Protein AF-A0AA95GC01-F1 (afdb_monomer_lite)

Foldseek 3Di:
DVPVVVVVVVVVVVVVPPPPPPPPPVPPAAPDDDVVPDPFDWDWAFDPVQKIFIAGNRRDTPAIANHGAQGKAWDDDPPKIKIKGQDAFDPDDDVPPDPQLLNRGAKMFIAIRVNDTPAMEGHPVGGLSFHQDWDQDPVRWIKTWHWDWDDAPPAPDIATKIKIFTAHSVGDGPAIAICSVCVVQQDDDPVRVVCLRPDPHRHQFSKNAWAFLADDDCVVVPNCLNPRRWIWIHGPRQCKIFTADRVPRHTSDIDDPDDPPDDPDDDPPDPSNDDD

Structure (mmCIF, N/CA/C/O backbone):
data_AF-A0AA95GC01-F1
#
_entry.id   AF-A0AA95GC01-F1
#
loop_
_atom_site.group_PDB
_atom_site.id
_atom_site.type_symbol
_atom_site.label_atom_id
_atom_site.label_alt_id
_atom_site.label_comp_id
_atom_site.label_asym_id
_atom_site.label_entity_id
_atom_site.label_seq_id
_atom_site.pdbx_PDB_ins_code
_atom_site.Cartn_x
_atom_site.Cartn_y
_atom_site.Cartn_z
_atom_site.occupancy
_atom_site.B_iso_or_equiv
_atom_site.auth_seq_id
_atom_site.auth_comp_id
_atom_site.auth_asym_id
_atom_site.auth_atom_id
_atom_site.pdbx_PDB_model_num
ATOM 1 N N . MET A 1 1 ? 80.760 0.595 -28.493 1.00 53.50 1 MET A N 1
ATOM 2 C CA . MET A 1 1 ? 79.426 1.241 -28.570 1.00 53.50 1 MET A CA 1
ATOM 3 C C . MET A 1 1 ? 78.228 0.285 -28.725 1.00 53.50 1 MET A C 1
ATOM 5 O O . MET A 1 1 ? 77.127 0.695 -28.400 1.00 53.50 1 MET A O 1
ATOM 9 N N . LYS A 1 2 ? 78.390 -0.987 -29.148 1.00 47.38 2 LYS A N 1
ATOM 10 C CA . LYS A 1 2 ? 77.272 -1.961 -29.262 1.00 47.38 2 LYS A CA 1
ATOM 11 C C . LYS A 1 2 ? 76.879 -2.690 -27.959 1.00 47.38 2 LYS A C 1
ATOM 13 O O . LYS A 1 2 ? 75.804 -3.273 -27.902 1.00 47.38 2 LYS A O 1
ATOM 18 N N . TYR A 1 3 ? 77.710 -2.638 -26.915 1.00 49.66 3 TYR A N 1
ATOM 19 C CA . TYR A 1 3 ? 77.452 -3.334 -25.641 1.00 49.66 3 TYR A CA 1
ATOM 20 C C . TYR A 1 3 ? 76.709 -2.487 -24.593 1.00 49.66 3 TYR A C 1
ATOM 22 O O . TYR A 1 3 ? 76.012 -3.041 -23.754 1.00 49.66 3 TYR A O 1
ATOM 30 N N . ILE A 1 4 ? 76.781 -1.154 -24.680 1.00 51.88 4 ILE A N 1
ATOM 31 C CA . ILE A 1 4 ? 76.127 -0.246 -23.717 1.00 51.88 4 ILE A CA 1
ATOM 32 C C . ILE A 1 4 ? 74.611 -0.166 -23.965 1.00 51.88 4 ILE A C 1
ATOM 34 O O . ILE A 1 4 ? 73.832 -0.103 -23.021 1.00 51.88 4 ILE A O 1
ATOM 38 N N . ILE A 1 5 ? 74.173 -0.281 -25.224 1.00 50.06 5 ILE A N 1
ATOM 39 C CA . ILE A 1 5 ? 72.745 -0.246 -25.581 1.00 50.06 5 ILE A CA 1
ATOM 40 C C . ILE A 1 5 ? 72.007 -1.492 -25.058 1.00 50.06 5 ILE A C 1
ATOM 42 O O . ILE A 1 5 ? 70.892 -1.365 -24.569 1.00 50.06 5 ILE A O 1
ATOM 46 N N . LYS A 1 6 ? 72.643 -2.675 -25.050 1.00 45.66 6 LYS A N 1
ATOM 47 C CA . LYS A 1 6 ? 72.020 -3.922 -24.560 1.00 45.66 6 LYS A CA 1
ATOM 48 C C . LYS A 1 6 ? 71.751 -3.933 -23.051 1.00 45.66 6 LYS A C 1
ATOM 50 O O . LYS A 1 6 ? 70.802 -4.580 -22.621 1.00 45.66 6 LYS A O 1
ATOM 55 N N . ILE A 1 7 ? 72.555 -3.225 -22.256 1.00 50.50 7 ILE A N 1
ATOM 56 C CA . ILE A 1 7 ? 72.389 -3.178 -20.795 1.00 50.50 7 ILE A CA 1
ATOM 57 C C . ILE A 1 7 ? 71.245 -2.229 -20.413 1.00 50.50 7 ILE A C 1
ATOM 59 O O . ILE A 1 7 ? 70.465 -2.540 -19.520 1.00 50.50 7 ILE A O 1
ATOM 63 N N . ILE A 1 8 ? 71.062 -1.125 -21.144 1.00 50.72 8 ILE A N 1
ATOM 64 C CA . ILE A 1 8 ? 69.970 -0.175 -20.877 1.00 50.72 8 ILE A CA 1
ATOM 65 C C . ILE A 1 8 ? 68.604 -0.775 -21.258 1.00 50.72 8 ILE A C 1
ATOM 67 O O . ILE A 1 8 ? 67.627 -0.561 -20.544 1.00 50.72 8 ILE A O 1
ATOM 71 N N . THR A 1 9 ? 68.522 -1.593 -22.317 1.00 49.38 9 THR A N 1
ATOM 72 C CA . THR A 1 9 ? 67.263 -2.273 -22.680 1.00 49.38 9 THR A CA 1
ATOM 73 C C . THR A 1 9 ? 66.872 -3.366 -21.679 1.00 49.38 9 THR A C 1
ATOM 75 O O . THR A 1 9 ? 65.685 -3.567 -21.443 1.00 49.38 9 THR A O 1
ATOM 78 N N . LEU A 1 10 ? 67.841 -4.043 -21.048 1.00 47.59 10 LEU A N 1
ATOM 79 C CA . LEU A 1 10 ? 67.553 -5.065 -20.036 1.00 47.59 10 LEU A CA 1
ATOM 80 C C . LEU A 1 10 ? 67.110 -4.450 -18.697 1.00 47.59 10 LEU A C 1
ATOM 82 O O . LEU A 1 10 ? 66.228 -4.998 -18.043 1.00 47.59 10 LEU A O 1
ATOM 86 N N . SER A 1 11 ? 67.664 -3.290 -18.327 1.00 49.22 11 SER A N 1
ATOM 87 C CA . SER A 1 11 ? 67.309 -2.577 -17.090 1.00 49.22 11 SER A CA 1
ATOM 88 C C . SER A 1 11 ? 65.933 -1.898 -17.127 1.00 49.22 11 SER A C 1
ATOM 90 O O . SER A 1 11 ? 65.350 -1.650 -16.078 1.00 49.22 11 SER A O 1
ATOM 92 N N . LEU A 1 12 ? 65.385 -1.609 -18.313 1.00 48.00 12 LEU A N 1
ATOM 93 C CA . LEU A 1 12 ? 64.023 -1.069 -18.452 1.00 48.00 12 LEU A CA 1
ATOM 94 C C . LEU A 1 12 ? 62.934 -2.154 -18.380 1.00 48.00 12 LEU A C 1
ATOM 96 O O . LEU A 1 12 ? 61.807 -1.849 -18.003 1.00 48.00 12 LEU A O 1
ATOM 100 N N . ILE A 1 13 ? 63.270 -3.416 -18.675 1.00 49.75 13 ILE A N 1
ATOM 101 C CA . ILE A 1 13 ? 62.339 -4.556 -18.572 1.00 49.75 13 ILE A CA 1
ATOM 102 C C . ILE A 1 13 ? 62.225 -5.046 -17.119 1.00 49.75 13 ILE A C 1
ATOM 104 O O . ILE A 1 13 ? 61.168 -5.501 -16.688 1.00 49.75 13 ILE A O 1
ATOM 108 N N . SER A 1 14 ? 63.284 -4.909 -16.318 1.00 50.66 14 SER A N 1
ATOM 109 C CA . SER A 1 14 ? 63.282 -5.327 -14.909 1.00 50.66 14 SER A CA 1
ATOM 110 C C . SER A 1 14 ? 62.596 -4.343 -13.953 1.00 50.66 14 SER A C 1
ATOM 112 O O . SER A 1 14 ? 62.304 -4.718 -12.821 1.00 50.66 14 SER A O 1
ATOM 114 N N . ILE A 1 15 ? 62.258 -3.126 -14.398 1.00 50.88 15 ILE A N 1
ATOM 115 C CA . ILE A 1 15 ? 61.457 -2.162 -13.615 1.00 50.88 15 ILE A CA 1
ATOM 116 C C . ILE A 1 15 ? 59.944 -2.336 -13.877 1.00 50.88 15 ILE A C 1
ATOM 118 O O . ILE A 1 15 ? 59.115 -1.800 -13.148 1.00 50.88 15 ILE A O 1
ATOM 122 N N . SER A 1 16 ? 59.541 -3.150 -14.859 1.00 52.62 16 SER A N 1
ATOM 123 C CA . SER A 1 16 ? 58.121 -3.380 -15.179 1.00 52.62 16 SER A CA 1
ATOM 124 C C . SER A 1 16 ? 57.431 -4.433 -14.293 1.00 52.62 16 SER A C 1
ATOM 126 O O . SER A 1 16 ? 56.228 -4.640 -14.426 1.00 52.62 16 SER A O 1
ATOM 128 N N . LEU A 1 17 ? 58.164 -5.123 -13.411 1.00 55.28 17 LEU A N 1
ATOM 129 C CA . LEU A 1 17 ? 57.691 -6.337 -12.722 1.00 55.28 17 LEU A CA 1
ATOM 130 C C . LEU A 1 17 ? 57.173 -6.131 -11.289 1.00 55.28 17 LEU A C 1
ATOM 132 O O . LEU A 1 17 ? 56.836 -7.102 -10.619 1.00 55.28 17 LEU A O 1
ATOM 136 N N . SER A 1 18 ? 57.049 -4.891 -10.819 1.00 59.50 18 SER A N 1
ATOM 137 C CA . SER A 1 18 ? 56.504 -4.589 -9.483 1.00 59.50 18 SER A CA 1
ATOM 138 C C . SER A 1 18 ? 55.330 -3.610 -9.514 1.00 59.50 18 SER A C 1
ATOM 140 O O . SER A 1 18 ? 55.076 -2.886 -8.553 1.00 59.50 18 SER A O 1
ATOM 142 N N . ALA A 1 19 ? 54.534 -3.642 -10.584 1.00 59.06 19 ALA A N 1
ATOM 143 C CA . ALA A 1 19 ? 53.159 -3.165 -10.514 1.00 59.06 19 ALA A CA 1
ATOM 144 C C . ALA A 1 19 ? 52.296 -4.234 -9.818 1.00 59.06 19 ALA A C 1
ATOM 146 O O . ALA A 1 19 ? 51.615 -5.027 -10.464 1.00 59.06 19 ALA A O 1
ATOM 147 N N . ASN A 1 20 ? 52.326 -4.264 -8.483 1.00 61.25 20 ASN A N 1
ATOM 148 C CA . ASN A 1 20 ? 51.301 -4.958 -7.705 1.00 61.25 20 ASN A CA 1
ATOM 149 C C . ASN A 1 20 ? 50.009 -4.142 -7.799 1.00 61.25 20 ASN A C 1
ATOM 151 O O . ASN A 1 20 ? 49.698 -3.336 -6.923 1.00 61.25 20 ASN A O 1
ATOM 155 N N . ALA A 1 21 ? 49.257 -4.324 -8.882 1.00 58.91 21 ALA A N 1
ATOM 156 C CA . ALA A 1 21 ? 47.853 -3.966 -8.864 1.00 58.91 21 ALA A CA 1
ATOM 157 C C . ALA A 1 21 ? 47.190 -4.916 -7.865 1.00 58.91 21 ALA A C 1
ATOM 159 O O . ALA A 1 21 ? 46.958 -6.080 -8.179 1.00 58.91 21 ALA A O 1
ATOM 160 N N . ILE A 1 22 ? 46.914 -4.448 -6.646 1.00 61.19 22 ILE A N 1
ATOM 161 C CA . ILE A 1 22 ? 45.902 -5.105 -5.820 1.00 61.19 22 ILE A CA 1
ATOM 162 C C . ILE A 1 22 ? 44.638 -5.020 -6.673 1.00 61.19 22 ILE A C 1
ATOM 164 O O . ILE A 1 22 ? 44.218 -3.896 -6.969 1.00 61.19 22 ILE A O 1
ATOM 168 N N . PRO A 1 23 ? 44.044 -6.138 -7.127 1.00 57.47 23 PRO A N 1
ATOM 169 C CA . PRO A 1 23 ? 42.766 -6.064 -7.791 1.00 57.47 23 PRO A CA 1
ATOM 170 C C . PRO A 1 23 ? 41.771 -5.637 -6.718 1.00 57.47 23 PRO A C 1
ATOM 172 O O . PRO A 1 23 ? 41.165 -6.455 -6.034 1.00 57.47 23 PRO A O 1
ATOM 175 N N . MET A 1 24 ? 41.592 -4.329 -6.563 1.00 51.09 24 MET A N 1
ATOM 176 C CA . MET A 1 24 ? 40.430 -3.759 -5.911 1.00 51.09 24 MET A CA 1
ATOM 177 C C . MET A 1 24 ? 39.275 -3.877 -6.904 1.00 51.09 24 MET A C 1
ATOM 179 O O . MET A 1 24 ? 38.661 -2.896 -7.311 1.00 51.09 24 MET A O 1
ATOM 183 N N . ALA A 1 25 ? 38.997 -5.104 -7.345 1.00 60.50 25 ALA A N 1
ATOM 184 C CA . ALA A 1 25 ? 37.697 -5.430 -7.872 1.00 60.50 25 ALA A CA 1
ATOM 185 C C . ALA A 1 25 ? 36.772 -5.340 -6.662 1.00 60.50 25 ALA A C 1
ATOM 187 O O . ALA A 1 25 ? 36.533 -6.324 -5.962 1.00 60.50 25 ALA A O 1
ATOM 188 N N . ILE A 1 26 ? 36.312 -4.125 -6.360 1.00 61.41 26 ILE A N 1
ATOM 189 C CA . ILE A 1 26 ? 35.116 -3.948 -5.555 1.00 61.41 26 ILE A CA 1
ATOM 190 C C . ILE A 1 26 ? 34.082 -4.804 -6.283 1.00 61.41 26 ILE A C 1
ATOM 192 O O . ILE A 1 26 ? 33.715 -4.500 -7.419 1.00 61.41 26 ILE A O 1
ATOM 196 N N . LYS A 1 27 ? 33.707 -5.948 -5.703 1.00 57.72 27 LYS A N 1
ATOM 197 C CA . LYS A 1 27 ? 32.609 -6.740 -6.246 1.00 57.72 27 LYS A CA 1
ATOM 198 C C . LYS A 1 27 ? 31.371 -5.862 -6.119 1.00 57.72 27 LYS A C 1
ATOM 200 O O . LYS A 1 27 ? 30.917 -5.596 -5.011 1.00 57.72 27 LYS A O 1
ATOM 205 N N . HIS A 1 28 ? 30.895 -5.359 -7.248 1.00 69.31 28 HIS A N 1
ATOM 206 C CA . HIS A 1 28 ? 29.598 -4.708 -7.341 1.00 69.31 28 HIS A CA 1
ATOM 207 C C . HIS A 1 28 ? 28.549 -5.810 -7.549 1.00 69.31 28 HIS A C 1
ATOM 209 O O . HIS A 1 28 ? 28.845 -6.823 -8.183 1.00 69.31 28 HIS A O 1
ATOM 215 N N . GLY A 1 29 ? 27.350 -5.634 -6.995 1.00 80.06 29 GLY A N 1
ATOM 216 C CA . GLY A 1 29 ? 26.294 -6.651 -7.028 1.00 80.06 29 GLY A CA 1
ATOM 217 C C . GLY A 1 29 ? 26.340 -7.608 -5.834 1.00 80.06 29 GLY A C 1
ATOM 218 O O . GLY A 1 29 ? 26.812 -7.249 -4.751 1.00 80.06 29 GLY A O 1
ATOM 219 N N . THR A 1 30 ? 25.817 -8.823 -6.009 1.00 87.00 30 THR A N 1
ATOM 220 C CA . THR A 1 30 ? 25.719 -9.798 -4.919 1.00 87.00 30 THR A CA 1
ATOM 221 C C . THR A 1 30 ? 27.096 -10.344 -4.552 1.00 87.00 30 THR A C 1
ATOM 223 O O . THR A 1 30 ? 27.782 -10.978 -5.352 1.00 87.00 30 THR A O 1
ATOM 226 N N . THR A 1 31 ? 27.508 -10.128 -3.304 1.00 87.19 31 THR A N 1
ATOM 227 C CA . THR A 1 31 ? 28.810 -10.581 -2.792 1.00 87.19 31 THR A CA 1
ATOM 228 C C . THR A 1 31 ? 28.796 -12.041 -2.335 1.00 87.19 31 THR A C 1
ATOM 230 O O . THR A 1 31 ? 29.829 -12.708 -2.419 1.00 87.19 31 THR A O 1
ATOM 233 N N . LEU A 1 32 ? 27.638 -12.543 -1.889 1.00 87.94 32 LEU A N 1
ATOM 234 C CA . LEU A 1 32 ? 27.421 -13.912 -1.423 1.00 87.94 32 LEU A CA 1
ATOM 235 C C . LEU A 1 32 ? 26.027 -14.403 -1.838 1.00 87.94 32 LEU A C 1
ATOM 237 O O . LEU A 1 32 ? 25.026 -13.794 -1.470 1.00 87.94 32 LEU A O 1
ATOM 241 N N . TYR A 1 33 ? 25.966 -15.534 -2.537 1.00 90.69 33 TYR A N 1
ATOM 242 C CA . TYR A 1 33 ? 24.726 -16.242 -2.848 1.00 90.69 33 TYR A CA 1
ATOM 243 C C . TYR A 1 33 ? 24.946 -17.749 -2.675 1.00 90.69 33 TYR A C 1
ATOM 245 O O . TYR A 1 33 ? 25.812 -18.333 -3.324 1.00 90.69 33 TYR A O 1
ATOM 253 N N . ASP A 1 34 ? 24.185 -18.358 -1.763 1.00 93.00 34 ASP A N 1
ATOM 254 C CA . ASP A 1 34 ? 24.161 -19.800 -1.501 1.00 93.00 34 ASP A CA 1
ATOM 255 C C . ASP A 1 34 ? 22.734 -20.311 -1.781 1.00 93.00 34 ASP A C 1
ATOM 257 O O . ASP A 1 34 ? 21.843 -20.084 -0.957 1.00 93.00 34 ASP A O 1
ATOM 261 N N . PRO A 1 35 ? 22.475 -20.978 -2.921 1.00 93.25 35 PRO A N 1
ATOM 262 C CA . PRO A 1 35 ? 21.132 -21.423 -3.299 1.00 93.25 35 PRO A CA 1
ATOM 263 C C . PRO A 1 35 ? 20.559 -22.504 -2.369 1.00 93.25 35 PRO A C 1
ATOM 265 O O . PRO A 1 35 ? 19.354 -22.740 -2.391 1.00 93.25 35 PRO A O 1
ATOM 268 N N . ALA A 1 36 ? 21.379 -23.146 -1.527 1.00 95.81 36 ALA A N 1
ATOM 269 C CA . ALA A 1 36 ? 20.885 -24.069 -0.505 1.00 95.81 36 ALA A CA 1
ATOM 270 C C . ALA A 1 36 ? 20.307 -23.334 0.720 1.00 95.81 36 ALA A C 1
ATOM 272 O O . ALA A 1 36 ? 19.595 -23.938 1.522 1.00 95.81 36 ALA A O 1
ATOM 273 N N . LYS A 1 37 ? 20.618 -22.041 0.881 1.00 94.81 37 LYS A N 1
ATOM 274 C CA . LYS A 1 37 ? 20.195 -21.204 2.019 1.00 94.81 37 LYS A CA 1
ATOM 275 C C . LYS A 1 37 ? 19.380 -19.979 1.617 1.00 94.81 37 LYS A C 1
ATOM 277 O O . LYS A 1 37 ? 18.818 -19.319 2.488 1.00 94.81 37 LYS A O 1
ATOM 282 N N . ALA A 1 38 ? 19.322 -19.663 0.328 1.00 92.62 38 ALA A N 1
ATOM 283 C CA . ALA A 1 38 ? 18.594 -18.532 -0.217 1.00 92.62 38 ALA A CA 1
ATOM 284 C C . ALA A 1 38 ? 17.612 -18.999 -1.291 1.00 92.62 38 ALA A C 1
ATOM 286 O O . ALA A 1 38 ? 17.942 -19.817 -2.150 1.00 92.62 38 ALA A O 1
ATOM 287 N N . TRP A 1 39 ? 16.407 -18.434 -1.264 1.00 91.94 39 TRP A N 1
ATOM 288 C CA . TRP A 1 39 ? 15.439 -18.649 -2.328 1.00 91.94 39 TRP A CA 1
ATOM 289 C C . TRP A 1 39 ? 15.970 -18.074 -3.646 1.00 91.94 39 TRP A C 1
ATOM 291 O O . TRP A 1 39 ? 16.480 -16.954 -3.683 1.00 91.94 39 TRP A O 1
ATOM 301 N N . SER A 1 40 ? 15.854 -18.843 -4.728 1.00 92.44 40 SER A N 1
ATOM 302 C CA . SER A 1 40 ? 16.308 -18.427 -6.057 1.00 92.44 40 SER A CA 1
ATOM 303 C C . SER A 1 40 ? 15.212 -17.628 -6.756 1.00 92.44 40 SER A C 1
ATOM 305 O O . SER A 1 40 ? 14.072 -18.085 -6.838 1.00 92.44 40 SER A O 1
ATOM 307 N N . GLY A 1 41 ? 15.538 -16.444 -7.267 1.00 91.94 41 GLY A N 1
ATOM 308 C CA . GLY A 1 41 ? 14.565 -15.594 -7.943 1.00 91.94 41 GLY A CA 1
ATOM 309 C C . GLY A 1 41 ? 15.170 -14.309 -8.489 1.00 91.94 41 GLY A C 1
ATOM 310 O O . GLY A 1 41 ? 16.373 -14.221 -8.729 1.00 91.94 41 GLY A O 1
ATOM 311 N N . TYR A 1 42 ? 14.310 -13.316 -8.677 1.00 92.38 42 TYR A N 1
ATOM 312 C CA . TYR A 1 42 ? 14.698 -11.971 -9.072 1.00 92.38 42 TYR A CA 1
ATOM 313 C C . TYR A 1 42 ? 14.349 -10.983 -7.964 1.00 92.38 42 TYR A C 1
ATOM 315 O O . TYR A 1 42 ? 13.380 -11.181 -7.228 1.00 92.38 42 TYR A O 1
ATOM 323 N N . ILE A 1 43 ? 15.121 -9.906 -7.868 1.00 93.44 43 ILE A N 1
ATOM 324 C CA . ILE A 1 43 ? 14.912 -8.830 -6.901 1.00 93.44 43 ILE A CA 1
ATOM 325 C C . ILE A 1 43 ? 14.495 -7.586 -7.682 1.00 93.44 43 ILE A C 1
ATOM 327 O O . ILE A 1 43 ? 15.251 -7.096 -8.521 1.00 93.44 43 ILE A O 1
ATOM 331 N N . LEU A 1 44 ? 13.293 -7.085 -7.401 1.00 94.81 44 LEU A N 1
ATOM 332 C CA . LEU A 1 44 ? 12.785 -5.820 -7.922 1.00 94.81 44 LEU A CA 1
ATOM 333 C C . LEU A 1 44 ? 12.943 -4.746 -6.843 1.00 94.81 44 LEU A C 1
ATOM 335 O O . LEU A 1 44 ? 12.432 -4.913 -5.737 1.00 94.81 44 LEU A O 1
ATOM 339 N N . PHE A 1 45 ? 13.639 -3.653 -7.143 1.00 94.38 45 PHE A N 1
ATOM 340 C CA . PHE A 1 45 ? 13.844 -2.575 -6.175 1.00 94.38 45 PHE A CA 1
ATOM 341 C C . PHE A 1 45 ? 14.010 -1.209 -6.845 1.00 94.38 45 PHE A C 1
ATOM 343 O O . PHE A 1 45 ? 14.454 -1.106 -7.988 1.00 94.38 45 PHE A O 1
ATOM 350 N N . ALA A 1 46 ? 13.681 -0.149 -6.107 1.00 93.50 46 ALA A N 1
ATOM 351 C CA . ALA A 1 46 ? 13.962 1.222 -6.511 1.00 93.50 46 ALA A CA 1
ATOM 352 C C . ALA A 1 46 ? 15.377 1.628 -6.070 1.00 93.50 46 ALA A C 1
ATOM 354 O O . ALA A 1 46 ? 15.731 1.548 -4.891 1.00 93.50 46 ALA A O 1
ATOM 355 N N . GLY A 1 47 ? 16.199 2.041 -7.029 1.00 92.06 47 GLY A N 1
ATOM 356 C CA . GLY A 1 47 ? 17.527 2.589 -6.803 1.00 92.06 47 GLY A CA 1
ATOM 357 C C . GLY A 1 47 ? 17.474 4.047 -6.349 1.00 92.06 47 GLY A C 1
ATOM 358 O O . GLY A 1 47 ? 16.536 4.790 -6.639 1.00 92.06 47 GLY A O 1
ATOM 359 N N . ARG A 1 48 ? 18.532 4.488 -5.659 1.00 89.69 48 ARG A N 1
ATOM 360 C CA . ARG A 1 48 ? 18.670 5.881 -5.186 1.00 89.69 48 ARG A CA 1
ATOM 361 C C . ARG A 1 48 ? 18.839 6.906 -6.311 1.00 89.69 48 ARG A C 1
ATOM 363 O O . ARG A 1 48 ? 18.776 8.099 -6.051 1.00 89.69 48 ARG A O 1
ATOM 370 N N . ASP A 1 49 ? 19.058 6.450 -7.539 1.00 93.31 49 ASP A N 1
ATOM 371 C CA . ASP A 1 49 ? 19.166 7.265 -8.747 1.00 93.31 49 ASP A CA 1
ATOM 372 C C . ASP A 1 49 ? 17.815 7.457 -9.461 1.00 93.31 49 ASP A C 1
ATOM 374 O O . ASP A 1 49 ? 17.789 7.759 -10.653 1.00 93.31 49 ASP A O 1
ATOM 378 N N . ALA A 1 50 ? 16.705 7.272 -8.734 1.00 92.31 50 ALA A N 1
ATOM 379 C CA . ALA A 1 50 ? 15.333 7.438 -9.216 1.00 92.31 50 ALA A CA 1
ATOM 380 C C . ALA A 1 50 ? 14.943 6.490 -10.369 1.00 92.31 50 ALA A C 1
ATOM 382 O O . ALA A 1 50 ? 14.112 6.822 -11.212 1.00 92.31 50 ALA A O 1
ATOM 383 N N . LYS A 1 51 ? 15.529 5.289 -10.397 1.00 96.38 51 LYS A N 1
ATOM 384 C CA . LYS A 1 51 ? 15.206 4.221 -11.354 1.00 96.38 51 LYS A CA 1
ATOM 385 C C . LYS A 1 51 ? 14.789 2.955 -10.626 1.00 96.38 51 LYS A C 1
ATOM 387 O O . LYS A 1 51 ? 15.136 2.760 -9.465 1.00 96.38 51 LYS A O 1
ATOM 392 N N . THR A 1 52 ? 14.094 2.067 -11.321 1.00 97.19 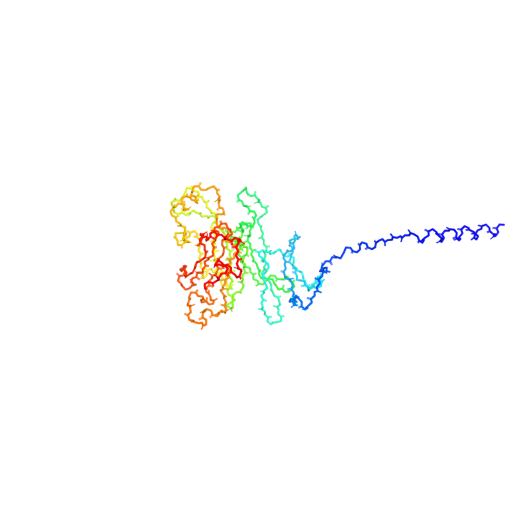52 THR A N 1
ATOM 393 C CA . THR A 1 52 ? 13.687 0.762 -10.791 1.00 97.19 52 THR A CA 1
ATOM 394 C C . THR A 1 52 ? 14.447 -0.3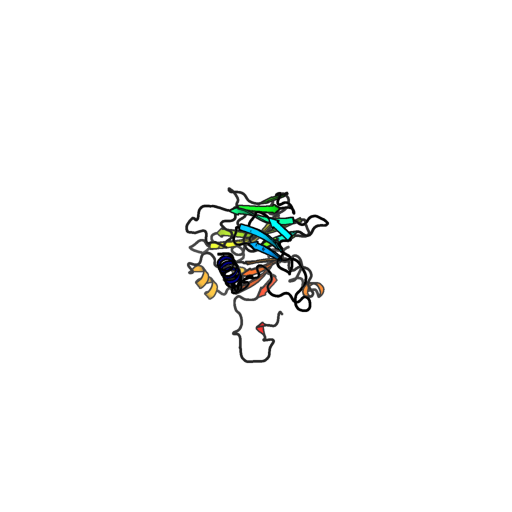34 -11.518 1.00 97.19 52 THR A C 1
ATOM 396 O O . THR A 1 52 ? 14.555 -0.305 -12.743 1.00 97.19 52 THR A O 1
ATOM 399 N N . TYR A 1 53 ? 14.969 -1.299 -10.770 1.00 95.94 53 TYR A N 1
ATOM 400 C CA . TYR A 1 53 ? 15.845 -2.354 -11.262 1.00 95.94 53 TYR A CA 1
ATOM 401 C C . TYR A 1 53 ? 15.247 -3.721 -10.973 1.00 95.94 53 TYR A C 1
ATOM 403 O O . TYR A 1 53 ? 14.749 -3.962 -9.874 1.00 95.94 53 TYR A O 1
ATOM 411 N N . LEU A 1 54 ? 15.356 -4.618 -11.948 1.00 95.69 54 LEU A N 1
ATOM 412 C CA . LEU A 1 54 ? 15.200 -6.052 -11.764 1.00 95.69 54 LEU A CA 1
ATOM 413 C C . LEU A 1 54 ? 16.580 -6.689 -11.897 1.00 95.69 54 LEU A C 1
ATOM 415 O O . LEU A 1 54 ? 17.202 -6.583 -12.955 1.00 95.69 54 LEU A O 1
ATOM 419 N N . ILE A 1 55 ? 17.045 -7.353 -10.846 1.00 94.75 55 ILE A N 1
ATOM 420 C CA . ILE A 1 55 ? 18.319 -8.079 -10.849 1.00 94.75 55 ILE A CA 1
ATOM 421 C C . ILE A 1 55 ? 18.097 -9.565 -10.576 1.00 94.75 55 ILE A C 1
ATOM 423 O O . ILE A 1 55 ? 17.111 -9.943 -9.939 1.00 94.75 55 ILE A O 1
ATOM 427 N N . ASP A 1 56 ? 19.013 -10.409 -11.040 1.00 94.06 56 ASP A N 1
ATOM 428 C CA . ASP A 1 56 ? 19.093 -11.795 -10.577 1.00 94.06 56 ASP A CA 1
ATOM 429 C C . ASP A 1 56 ? 19.809 -11.897 -9.216 1.00 94.06 56 ASP A C 1
ATOM 431 O O . ASP A 1 56 ? 20.344 -10.920 -8.685 1.00 94.06 56 ASP A O 1
ATOM 435 N N . MET A 1 57 ? 19.846 -13.102 -8.642 1.00 93.62 57 MET A N 1
ATOM 436 C CA . MET A 1 57 ? 20.525 -13.344 -7.363 1.00 93.62 57 MET A CA 1
ATOM 437 C C . MET A 1 57 ? 22.042 -13.122 -7.411 1.00 93.62 57 MET A C 1
ATOM 439 O O . MET A 1 57 ? 22.650 -12.957 -6.358 1.00 93.62 57 MET A O 1
ATOM 443 N N . MET A 1 58 ? 22.665 -13.087 -8.592 1.00 91.25 58 MET A N 1
ATOM 444 C CA . MET A 1 58 ? 24.091 -12.780 -8.753 1.00 91.25 58 MET A CA 1
ATOM 445 C C . MET A 1 58 ? 24.354 -11.268 -8.830 1.00 91.25 58 MET A C 1
ATOM 447 O O . MET A 1 58 ? 25.506 -10.839 -8.778 1.00 91.25 58 MET A O 1
ATOM 451 N N . GLY A 1 59 ? 23.298 -10.455 -8.889 1.00 91.75 59 GLY A N 1
ATOM 452 C CA . GLY A 1 59 ? 23.376 -9.005 -8.996 1.00 91.75 59 GLY A CA 1
ATOM 453 C C . GLY A 1 59 ? 23.505 -8.502 -10.431 1.00 91.75 59 GLY A C 1
ATOM 454 O O . GLY A 1 59 ? 23.835 -7.332 -10.618 1.00 91.75 59 GLY A O 1
ATOM 455 N N . ASN A 1 60 ? 23.255 -9.345 -11.437 1.00 92.50 60 ASN A N 1
ATOM 456 C CA . ASN A 1 60 ? 23.215 -8.898 -12.826 1.00 92.50 60 ASN A CA 1
ATOM 457 C C . ASN A 1 60 ? 21.911 -8.138 -13.085 1.00 92.50 60 ASN A C 1
ATOM 459 O O . ASN A 1 60 ? 20.836 -8.600 -12.701 1.00 92.50 60 ASN A O 1
ATOM 463 N N . GLU A 1 61 ? 21.997 -6.994 -13.768 1.00 94.69 61 GLU A N 1
ATOM 464 C CA . GLU A 1 61 ? 20.821 -6.253 -14.234 1.00 94.69 61 GLU A CA 1
ATOM 465 C C . GLU A 1 61 ? 20.111 -7.053 -15.333 1.00 94.69 61 GLU A C 1
ATOM 467 O O . GLU A 1 61 ? 20.676 -7.321 -16.391 1.00 94.69 61 GLU A O 1
ATOM 472 N N . ILE A 1 62 ? 18.865 -7.439 -15.065 1.00 95.38 62 ILE A N 1
ATOM 473 C CA . ILE A 1 62 ? 17.984 -8.142 -16.004 1.00 95.38 62 ILE A CA 1
ATOM 474 C C . ILE A 1 62 ? 17.120 -7.140 -16.758 1.00 95.38 62 ILE A C 1
ATOM 476 O O . ILE A 1 62 ? 16.885 -7.291 -17.956 1.00 95.38 62 ILE A O 1
ATOM 480 N N . ASN A 1 63 ? 16.639 -6.116 -16.050 1.00 95.81 63 ASN A N 1
ATOM 481 C CA . ASN A 1 63 ? 15.937 -4.994 -16.648 1.00 95.81 63 ASN A CA 1
ATOM 482 C C . ASN A 1 63 ? 16.043 -3.742 -15.772 1.00 95.81 63 ASN A C 1
ATOM 484 O O . ASN A 1 63 ? 16.283 -3.822 -14.563 1.00 95.81 63 ASN A O 1
ATOM 488 N N . ARG A 1 64 ? 15.794 -2.586 -16.386 1.00 96.75 64 ARG A N 1
ATOM 489 C CA . ARG A 1 64 ? 15.749 -1.287 -15.727 1.00 96.75 64 ARG A CA 1
ATOM 490 C C . ARG A 1 64 ? 14.674 -0.403 -16.336 1.00 96.75 64 ARG A C 1
ATOM 492 O O . ARG A 1 64 ? 14.623 -0.202 -17.547 1.00 96.75 64 ARG A O 1
ATOM 499 N N . TRP A 1 65 ? 13.891 0.219 -15.467 1.00 97.38 65 TRP A N 1
ATOM 500 C CA . TRP A 1 65 ? 12.908 1.234 -15.818 1.00 97.38 65 TRP A CA 1
ATOM 501 C C . TRP A 1 65 ? 13.403 2.609 -15.386 1.00 97.38 65 TRP A C 1
ATOM 503 O O . TRP A 1 65 ? 13.905 2.780 -14.274 1.00 97.38 65 TRP A O 1
ATOM 513 N N . LEU A 1 66 ? 13.227 3.606 -16.253 1.00 97.00 66 LEU A N 1
ATOM 514 C CA . LEU A 1 66 ? 13.600 5.002 -15.991 1.00 97.00 66 LEU A CA 1
ATOM 515 C C . LEU A 1 66 ? 12.551 5.734 -15.133 1.00 97.00 66 LEU A C 1
ATOM 517 O O . LEU A 1 66 ? 12.239 6.893 -15.381 1.00 97.00 66 LEU A O 1
ATOM 521 N N . TYR A 1 67 ? 12.001 5.025 -14.150 1.00 96.19 67 TYR A N 1
ATOM 522 C CA . TYR A 1 67 ? 11.012 5.513 -13.198 1.00 96.19 67 TYR A CA 1
ATOM 523 C C . TYR A 1 67 ? 11.410 5.077 -11.794 1.00 96.19 67 TYR A C 1
ATOM 525 O O . TYR A 1 67 ? 11.846 3.937 -11.590 1.00 96.19 67 TYR A O 1
ATOM 533 N N . HIS A 1 68 ? 11.224 5.967 -10.826 1.00 94.19 68 HIS A N 1
ATOM 534 C CA . HIS A 1 68 ? 11.318 5.626 -9.414 1.00 94.19 68 HIS A CA 1
ATOM 535 C C . HIS A 1 68 ? 10.083 4.814 -8.986 1.00 94.19 68 HIS A C 1
ATOM 537 O O . HIS A 1 68 ? 9.081 4.756 -9.699 1.00 94.19 68 HIS A O 1
ATOM 543 N N . ALA A 1 69 ? 10.139 4.173 -7.822 1.00 92.81 69 ALA A N 1
ATOM 544 C CA . ALA A 1 69 ? 8.993 3.484 -7.245 1.00 92.81 69 ALA A CA 1
ATOM 545 C C . ALA A 1 69 ? 9.104 3.432 -5.717 1.00 92.81 69 ALA A C 1
ATOM 547 O O . ALA A 1 69 ? 10.206 3.401 -5.169 1.00 92.81 69 ALA A O 1
ATOM 548 N N . PHE A 1 70 ? 7.971 3.400 -5.015 1.00 90.75 70 PHE A N 1
ATOM 549 C CA . PHE A 1 70 ? 7.955 3.402 -3.552 1.00 90.75 70 PHE A CA 1
ATOM 550 C C . PHE A 1 70 ? 6.749 2.635 -2.966 1.00 90.75 70 PHE A C 1
ATOM 552 O O . PHE A 1 70 ? 5.812 3.247 -2.446 1.00 90.75 70 PHE A O 1
ATOM 559 N N . PRO A 1 71 ? 6.766 1.289 -2.986 1.00 91.12 71 PRO A N 1
ATOM 560 C CA . PRO A 1 71 ? 7.734 0.392 -3.623 1.00 91.12 71 PRO A CA 1
ATOM 561 C C . PRO A 1 71 ? 7.416 0.159 -5.109 1.00 91.12 71 PRO A C 1
ATOM 563 O O . PRO A 1 71 ? 6.394 0.611 -5.621 1.00 91.12 71 PRO A O 1
ATOM 566 N N . ALA A 1 72 ? 8.291 -0.569 -5.805 1.00 90.88 72 ALA A N 1
ATOM 567 C CA . ALA A 1 72 ? 7.951 -1.167 -7.094 1.00 90.88 72 ALA A CA 1
ATOM 568 C C . ALA A 1 72 ? 7.129 -2.438 -6.866 1.00 90.88 72 ALA A C 1
ATOM 570 O O . ALA A 1 72 ? 7.508 -3.263 -6.034 1.00 90.88 72 ALA A O 1
ATOM 571 N N . TRP A 1 73 ? 6.052 -2.627 -7.631 1.00 93.62 73 TRP A N 1
ATOM 572 C CA . TRP A 1 73 ? 5.214 -3.824 -7.515 1.00 93.62 73 TRP A CA 1
ATOM 573 C C . TRP A 1 73 ? 5.165 -4.612 -8.825 1.00 93.62 73 TRP A C 1
ATOM 575 O O . TRP A 1 73 ? 4.743 -4.050 -9.839 1.00 93.62 73 TRP A O 1
ATOM 585 N N . PRO A 1 74 ? 5.556 -5.900 -8.847 1.00 93.25 74 PRO A N 1
ATOM 586 C CA . PRO A 1 74 ? 5.448 -6.720 -10.043 1.00 93.25 74 PRO A CA 1
ATOM 587 C C . PRO A 1 74 ? 3.995 -7.127 -10.299 1.00 93.25 74 PRO A C 1
ATOM 589 O O . PRO A 1 74 ? 3.277 -7.564 -9.401 1.00 93.25 74 PRO A O 1
ATOM 592 N N . ILE A 1 75 ? 3.568 -7.036 -11.554 1.00 91.38 75 ILE A N 1
ATOM 593 C CA . ILE A 1 75 ? 2.275 -7.546 -12.005 1.00 91.38 75 ILE A CA 1
ATOM 594 C C . ILE A 1 75 ? 2.533 -8.844 -12.760 1.00 91.38 75 ILE A C 1
ATOM 596 O O . ILE A 1 75 ? 3.180 -8.851 -13.810 1.00 91.38 75 ILE A O 1
ATOM 600 N N . ALA A 1 76 ? 2.031 -9.945 -12.205 1.00 76.44 76 ALA A N 1
ATOM 601 C CA . ALA A 1 76 ? 2.097 -11.245 -12.851 1.00 76.44 76 ALA A CA 1
ATOM 602 C C . ALA A 1 76 ? 1.205 -11.260 -14.102 1.00 76.44 76 ALA A C 1
ATOM 604 O O . ALA A 1 76 ? 0.051 -10.838 -14.062 1.00 76.44 76 ALA A O 1
ATOM 605 N N . GLY A 1 77 ? 1.741 -11.769 -15.206 1.00 69.56 77 GLY A N 1
ATOM 606 C CA . GLY A 1 77 ? 1.009 -11.975 -16.448 1.00 69.56 77 GLY A CA 1
ATOM 607 C C . GLY A 1 77 ? 1.751 -12.965 -17.333 1.00 69.56 77 GLY A C 1
ATOM 608 O O . GLY A 1 77 ? 2.982 -13.027 -17.307 1.00 69.56 77 GLY A O 1
ATOM 609 N N . GLU A 1 78 ? 1.011 -13.748 -18.112 1.00 56.81 78 GLU A N 1
ATOM 610 C CA . GLU A 1 78 ? 1.604 -14.640 -19.103 1.00 56.81 78 GLU A CA 1
ATOM 611 C C . GLU A 1 78 ? 2.300 -13.782 -20.174 1.00 56.81 78 GLU A C 1
ATOM 613 O O . GLU A 1 78 ? 1.672 -12.986 -20.866 1.00 56.81 78 GLU A O 1
ATOM 618 N N . ASN A 1 79 ? 3.625 -13.903 -20.277 1.00 56.91 79 ASN A N 1
ATOM 619 C CA . ASN A 1 79 ? 4.467 -13.307 -21.326 1.00 56.91 79 ASN A CA 1
ATOM 620 C C . ASN A 1 79 ? 4.637 -11.774 -21.346 1.00 56.91 79 ASN A C 1
ATOM 622 O O . ASN A 1 79 ? 5.290 -11.255 -22.252 1.00 56.91 79 ASN A O 1
ATOM 626 N N . SER A 1 80 ? 4.145 -11.029 -20.352 1.00 65.00 80 SER A N 1
ATOM 627 C CA . SER A 1 80 ? 4.501 -9.611 -20.201 1.00 65.00 80 SER A CA 1
ATOM 628 C C . SER A 1 80 ? 4.719 -9.250 -18.737 1.00 65.00 80 SER A C 1
ATOM 630 O O . SER A 1 80 ? 3.760 -9.053 -17.992 1.00 65.00 80 SER A O 1
ATOM 632 N N . ALA A 1 81 ? 5.980 -9.134 -18.328 1.00 82.94 81 ALA A N 1
ATOM 633 C CA . ALA A 1 81 ? 6.309 -8.569 -17.029 1.00 82.94 81 ALA A CA 1
ATOM 634 C C . ALA A 1 81 ? 6.054 -7.056 -17.065 1.00 82.94 81 ALA A C 1
ATOM 636 O O . ALA A 1 81 ? 6.597 -6.327 -17.902 1.00 82.94 81 ALA A O 1
ATOM 637 N N . LYS A 1 82 ? 5.186 -6.605 -16.165 1.00 94.31 82 LYS A N 1
ATOM 638 C CA . LYS A 1 82 ? 4.860 -5.198 -15.951 1.00 94.31 82 LYS A CA 1
ATOM 639 C C . LYS A 1 82 ? 5.082 -4.865 -14.488 1.00 94.31 82 LYS A C 1
ATOM 641 O O . LYS A 1 82 ? 5.032 -5.756 -13.638 1.00 94.31 82 LYS A O 1
ATOM 646 N N . ILE A 1 83 ? 5.310 -3.594 -14.199 1.00 96.44 83 ILE A N 1
ATOM 647 C CA . ILE A 1 83 ? 5.495 -3.126 -12.829 1.00 96.44 83 ILE A CA 1
ATOM 648 C C . ILE A 1 83 ? 4.687 -1.856 -12.576 1.00 96.44 83 ILE A C 1
ATOM 650 O O . ILE A 1 83 ? 4.419 -1.090 -13.505 1.00 96.44 83 ILE A O 1
ATOM 654 N N . LEU A 1 84 ? 4.314 -1.636 -11.318 1.00 97.12 84 LEU A N 1
ATOM 655 C CA . LEU A 1 84 ? 3.794 -0.356 -10.848 1.00 97.12 84 LEU A CA 1
ATOM 656 C C . LEU A 1 84 ? 4.948 0.531 -10.370 1.00 97.12 84 LEU A C 1
ATOM 658 O O . LEU A 1 84 ? 5.841 0.057 -9.664 1.00 97.12 84 LEU A O 1
ATOM 662 N N . VAL A 1 85 ? 4.919 1.799 -10.778 1.00 96.94 85 VAL A N 1
ATOM 663 C CA . VAL A 1 85 ? 5.965 2.805 -10.540 1.00 96.94 85 VAL A CA 1
ATOM 664 C C . VAL A 1 85 ? 5.364 4.175 -10.223 1.00 96.94 85 VAL A C 1
ATOM 666 O O . VAL A 1 85 ? 4.173 4.418 -10.429 1.00 96.94 85 VAL A O 1
ATOM 669 N N . GLU A 1 86 ? 6.211 5.091 -9.768 1.00 95.56 86 GLU A N 1
ATOM 670 C CA . GLU A 1 86 ? 5.914 6.516 -9.665 1.00 95.56 86 GLU A CA 1
ATOM 671 C C . GLU A 1 86 ? 6.242 7.215 -10.993 1.00 95.56 86 GLU A C 1
ATOM 673 O O . GLU A 1 86 ? 7.354 7.108 -11.509 1.00 95.56 86 GLU A O 1
ATOM 678 N N . LEU A 1 87 ? 5.265 7.927 -11.561 1.00 95.81 87 LEU A N 1
ATOM 679 C CA . LEU A 1 87 ? 5.421 8.635 -12.837 1.00 95.81 87 LEU A CA 1
ATOM 680 C C . LEU A 1 87 ? 5.798 10.107 -12.661 1.00 95.81 87 LEU A C 1
ATOM 682 O O . LEU A 1 87 ? 6.452 10.671 -13.536 1.00 95.81 87 LEU A O 1
ATOM 686 N N . ALA A 1 88 ? 5.353 10.740 -11.573 1.00 93.38 88 ALA A N 1
ATOM 687 C CA . ALA A 1 88 ? 5.633 12.147 -11.311 1.00 93.38 88 ALA A CA 1
ATOM 688 C C . ALA A 1 88 ? 5.550 12.481 -9.819 1.00 93.38 88 ALA A C 1
ATOM 690 O O . ALA A 1 88 ? 4.716 11.933 -9.091 1.00 93.38 88 ALA A O 1
ATOM 691 N N . THR A 1 89 ? 6.360 13.455 -9.408 1.00 90.00 89 THR A N 1
ATOM 692 C CA . THR A 1 89 ? 6.363 14.058 -8.073 1.00 90.00 89 THR A CA 1
ATOM 693 C C . THR A 1 89 ? 6.249 15.579 -8.148 1.00 90.00 89 THR A C 1
ATOM 695 O O . THR A 1 89 ? 6.321 16.177 -9.223 1.00 90.00 89 THR A O 1
ATOM 698 N N . ILE A 1 90 ? 6.002 16.217 -7.004 1.00 82.31 90 ILE A N 1
ATOM 699 C CA . ILE A 1 90 ? 6.036 17.674 -6.865 1.00 82.31 90 ILE A CA 1
ATOM 700 C C . ILE A 1 90 ? 7.486 18.113 -6.609 1.00 82.31 90 ILE A C 1
ATOM 702 O O . ILE A 1 90 ? 8.095 17.673 -5.637 1.00 82.31 90 ILE A O 1
ATOM 706 N N . ASP A 1 91 ? 8.003 19.025 -7.438 1.00 69.25 91 ASP A N 1
ATOM 707 C CA . ASP A 1 91 ? 9.379 19.550 -7.343 1.00 69.25 91 ASP A CA 1
ATOM 708 C C . ASP A 1 91 ? 9.596 20.536 -6.175 1.00 69.25 91 ASP A C 1
ATOM 710 O O . ASP A 1 91 ? 10.731 20.876 -5.845 1.00 69.25 91 ASP A O 1
ATOM 714 N N . ASN A 1 92 ? 8.521 21.040 -5.556 1.00 56.06 92 ASN A N 1
ATOM 715 C CA . ASN A 1 92 ? 8.589 22.133 -4.587 1.00 56.06 92 ASN A CA 1
ATOM 716 C C . ASN A 1 92 ? 8.245 21.668 -3.165 1.00 56.06 92 ASN A C 1
ATOM 718 O O . ASN A 1 92 ? 7.085 21.406 -2.834 1.00 56.06 92 ASN A O 1
ATOM 722 N N . HIS A 1 93 ? 9.270 21.602 -2.317 1.00 56.78 93 HIS A N 1
ATOM 723 C CA . HIS A 1 93 ? 9.148 21.325 -0.891 1.00 56.78 93 HIS A CA 1
ATOM 724 C C . HIS A 1 93 ? 8.548 22.540 -0.170 1.00 56.78 93 HIS A C 1
ATOM 726 O O . HIS A 1 93 ? 9.258 23.361 0.410 1.00 56.78 93 HIS A O 1
ATOM 732 N N . GLY A 1 94 ? 7.220 22.652 -0.172 1.00 52.34 94 GLY A N 1
ATOM 733 C CA . GLY A 1 94 ? 6.553 23.323 0.941 1.00 52.34 94 GLY A CA 1
ATOM 734 C C . GLY A 1 94 ? 7.002 22.670 2.255 1.00 52.34 94 GLY A C 1
ATOM 735 O O . GLY A 1 94 ? 7.199 21.455 2.302 1.00 52.34 94 GLY A O 1
ATOM 736 N N . VAL A 1 95 ? 7.185 23.473 3.306 1.00 46.56 95 VAL A N 1
ATOM 737 C CA . VAL A 1 95 ? 7.818 23.075 4.584 1.00 46.56 95 VAL A CA 1
ATOM 738 C C . VAL A 1 95 ? 7.112 21.892 5.281 1.00 46.56 95 VAL A C 1
ATOM 740 O O . VAL A 1 95 ? 7.714 21.215 6.111 1.00 46.56 95 VAL A O 1
ATOM 743 N N . ASP A 1 96 ? 5.872 21.588 4.887 1.00 52.12 96 ASP A N 1
ATOM 744 C CA . ASP A 1 96 ? 5.013 20.584 5.523 1.00 52.12 96 ASP A CA 1
ATOM 745 C C . ASP A 1 96 ? 4.950 19.229 4.795 1.00 52.12 96 ASP A C 1
ATOM 747 O O . ASP A 1 96 ? 4.419 18.256 5.339 1.00 52.12 96 ASP A O 1
ATOM 751 N N . TYR A 1 97 ? 5.529 19.105 3.596 1.00 57.69 97 TYR A N 1
ATOM 752 C CA . TYR A 1 97 ? 5.565 17.834 2.869 1.00 57.69 97 TYR A CA 1
ATOM 753 C C . TYR A 1 97 ? 6.813 17.036 3.231 1.00 57.69 97 TYR A C 1
ATOM 755 O O . TYR A 1 97 ? 7.808 17.001 2.507 1.00 57.69 97 TYR A O 1
ATOM 763 N N . GLN A 1 98 ? 6.754 16.385 4.392 1.00 59.47 98 GLN A N 1
ATOM 764 C CA . GLN A 1 98 ? 7.798 15.464 4.830 1.00 59.47 98 GLN A CA 1
ATOM 765 C C . GLN A 1 98 ? 7.963 14.331 3.795 1.00 59.47 98 GLN A C 1
ATOM 767 O O . GLN A 1 98 ? 6.957 13.749 3.362 1.00 59.47 98 GLN A O 1
ATOM 772 N N . PRO A 1 99 ? 9.199 13.977 3.401 1.00 58.12 99 PRO A N 1
ATOM 773 C CA . PRO A 1 99 ? 9.437 12.827 2.535 1.00 58.12 99 PRO A CA 1
ATOM 774 C C . PRO A 1 99 ? 8.871 11.547 3.172 1.00 58.12 99 PRO A C 1
ATOM 776 O O . PRO A 1 99 ? 8.721 11.454 4.391 1.00 58.12 99 PRO A O 1
ATOM 779 N N . PHE A 1 100 ? 8.537 10.555 2.341 1.00 65.81 100 PHE A N 1
ATOM 780 C CA . PHE A 1 100 ? 7.964 9.258 2.754 1.00 65.81 100 PHE A CA 1
ATOM 781 C C . PHE A 1 100 ? 6.534 9.298 3.317 1.00 65.81 100 PHE A C 1
ATOM 783 O O . PHE A 1 100 ? 6.032 8.285 3.785 1.00 65.81 100 PHE A O 1
ATOM 790 N N . THR A 1 101 ? 5.848 10.440 3.260 1.00 73.00 101 THR A N 1
ATOM 791 C CA . THR A 1 101 ? 4.424 10.543 3.634 1.00 73.00 101 THR A CA 1
ATOM 792 C C . THR A 1 101 ? 3.470 10.322 2.463 1.00 73.00 101 THR A C 1
ATOM 794 O O . THR A 1 101 ? 2.262 10.370 2.648 1.00 73.00 101 THR A O 1
ATOM 797 N N . GLY A 1 102 ? 4.001 10.142 1.251 1.00 77.25 102 GLY A N 1
ATOM 798 C CA . GLY A 1 102 ? 3.234 10.055 0.005 1.00 77.25 102 GLY A CA 1
ATOM 799 C C . GLY A 1 102 ? 2.814 11.396 -0.570 1.00 77.25 102 GLY A C 1
ATOM 800 O O . GLY A 1 102 ? 2.534 11.480 -1.754 1.00 77.25 102 GLY A O 1
ATOM 801 N N . MET A 1 103 ? 2.858 12.477 0.206 1.00 84.06 103 MET A N 1
ATOM 802 C CA . MET A 1 103 ? 2.318 13.774 -0.212 1.00 84.06 103 MET A CA 1
ATOM 803 C C . MET A 1 103 ? 3.048 14.440 -1.394 1.00 84.06 103 MET A C 1
ATOM 805 O O . MET A 1 103 ? 2.547 15.402 -1.963 1.00 84.06 103 MET A O 1
ATOM 809 N N . LEU A 1 104 ? 4.224 13.939 -1.779 1.00 87.69 104 LEU A N 1
ATOM 810 C CA . LEU A 1 104 ? 4.945 14.407 -2.968 1.00 87.69 104 LEU A CA 1
ATOM 811 C C . LEU A 1 104 ? 4.569 13.634 -4.239 1.00 87.69 104 LEU A C 1
ATOM 813 O O . LEU A 1 104 ? 4.897 14.089 -5.330 1.00 87.69 104 LEU A O 1
ATOM 817 N N . ASN A 1 105 ? 3.907 12.481 -4.119 1.00 92.44 105 ASN A N 1
ATOM 818 C CA . ASN A 1 105 ? 3.553 11.617 -5.239 1.00 92.44 105 ASN A CA 1
ATOM 819 C C . ASN A 1 105 ? 2.357 12.204 -6.013 1.00 92.44 105 ASN A C 1
ATOM 821 O O . ASN A 1 105 ? 1.240 12.278 -5.497 1.00 92.44 105 ASN A O 1
ATOM 825 N N . VAL A 1 106 ? 2.592 12.618 -7.263 1.00 94.38 106 VAL A N 1
ATOM 826 C CA . VAL A 1 106 ? 1.563 13.205 -8.142 1.00 94.38 106 VAL A CA 1
ATOM 827 C C . VAL A 1 106 ? 0.797 12.113 -8.867 1.00 94.38 106 VAL A C 1
ATOM 829 O O . VAL A 1 106 ? -0.432 12.121 -8.894 1.00 94.38 106 VAL A O 1
ATOM 832 N N . SER A 1 107 ? 1.514 11.168 -9.464 1.00 96.75 107 SER A N 1
ATOM 833 C CA . SER A 1 107 ? 0.896 10.097 -10.235 1.00 96.75 107 SER A CA 1
ATOM 834 C C . SER A 1 107 ? 1.720 8.826 -10.191 1.00 96.75 107 SER A C 1
ATOM 836 O O . SER A 1 107 ? 2.951 8.860 -10.195 1.00 96.75 107 SER A O 1
ATOM 838 N N . ILE A 1 108 ? 1.014 7.708 -10.235 1.00 97.38 108 ILE A N 1
ATOM 839 C CA . ILE A 1 108 ? 1.546 6.354 -10.354 1.00 97.38 108 ILE A CA 1
ATOM 840 C C . ILE A 1 108 ? 1.171 5.776 -11.718 1.00 97.38 108 ILE A C 1
ATOM 842 O O . ILE A 1 108 ? 0.251 6.265 -12.380 1.00 97.38 108 ILE A O 1
ATOM 846 N N . GLY A 1 109 ? 1.845 4.711 -12.133 1.00 96.31 109 GLY A N 1
ATOM 847 C CA . GLY A 1 109 ? 1.527 4.053 -13.391 1.00 96.31 109 GLY A CA 1
ATOM 848 C C . GLY A 1 109 ? 1.955 2.605 -13.464 1.00 96.31 109 GLY A C 1
ATOM 849 O O . GLY A 1 109 ? 2.818 2.154 -12.721 1.00 96.31 109 GLY A O 1
ATOM 850 N 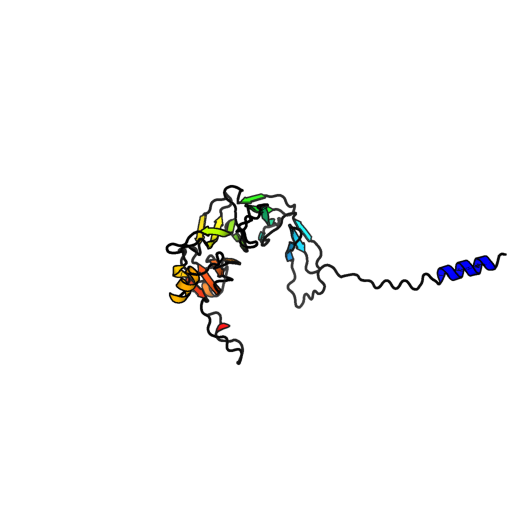N . GLU A 1 110 ? 1.341 1.894 -14.403 1.00 96.44 110 GLU A N 1
ATOM 851 C CA . GLU A 1 110 ? 1.791 0.591 -14.873 1.00 96.44 110 GLU A CA 1
ATOM 852 C C . GLU A 1 110 ? 2.692 0.804 -16.080 1.00 96.44 110 GLU A C 1
ATOM 854 O O . GLU A 1 110 ? 2.281 1.417 -17.072 1.00 96.44 110 GLU A O 1
ATOM 859 N N . VAL A 1 111 ? 3.902 0.262 -16.020 1.00 96.38 111 VAL A N 1
ATOM 860 C CA . VAL A 1 111 ? 4.835 0.255 -17.144 1.00 96.38 111 VAL A CA 1
ATOM 861 C C . VAL A 1 111 ? 5.111 -1.173 -17.581 1.00 96.38 111 VAL A C 1
ATOM 863 O O . VAL A 1 111 ? 5.254 -2.085 -16.764 1.00 96.38 111 VAL A O 1
ATOM 866 N N . ASN A 1 112 ? 5.167 -1.381 -18.893 1.00 95.31 112 ASN A N 1
ATOM 867 C CA . ASN A 1 112 ? 5.531 -2.675 -19.457 1.00 95.31 112 ASN A CA 1
ATOM 868 C C . ASN A 1 112 ? 7.049 -2.914 -19.392 1.00 95.31 112 ASN A C 1
ATOM 870 O O . ASN A 1 112 ? 7.812 -2.051 -18.960 1.00 95.31 112 ASN A O 1
ATOM 874 N N . TRP A 1 113 ? 7.503 -4.077 -19.861 1.00 94.19 113 TRP A N 1
ATOM 875 C CA . TRP A 1 113 ? 8.920 -4.452 -19.869 1.00 94.19 113 TRP A CA 1
ATOM 876 C C . TRP A 1 113 ? 9.844 -3.428 -20.549 1.00 94.19 113 TRP A C 1
ATOM 87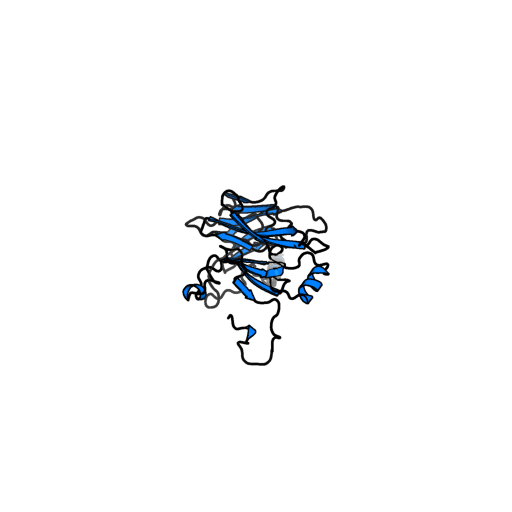8 O O . TRP A 1 113 ? 10.973 -3.246 -20.109 1.00 94.19 113 TRP A O 1
ATOM 888 N N . GLN A 1 114 ? 9.369 -2.731 -21.588 1.00 95.12 114 GLN A N 1
ATOM 889 C CA . GLN A 1 114 ? 10.129 -1.707 -22.319 1.00 95.12 114 GLN A CA 1
ATOM 890 C C . GLN A 1 114 ? 10.056 -0.311 -21.674 1.00 95.12 114 GLN A C 1
ATOM 892 O O . GLN A 1 114 ? 10.600 0.644 -22.222 1.00 95.12 114 GLN A O 1
ATOM 897 N N . GLY A 1 115 ? 9.355 -0.159 -20.548 1.00 95.50 115 GLY A N 1
ATOM 898 C CA . GLY A 1 115 ? 9.158 1.132 -19.891 1.00 95.50 115 GLY A CA 1
ATOM 899 C C . GLY A 1 115 ? 8.099 2.022 -20.531 1.00 95.50 115 GLY A C 1
ATOM 900 O O . GLY A 1 115 ? 8.020 3.202 -20.205 1.00 95.50 115 GLY A O 1
ATOM 901 N N . LYS A 1 116 ? 7.245 1.481 -21.405 1.00 96.88 116 LYS A N 1
ATOM 902 C CA . LYS A 1 116 ? 6.071 2.208 -21.893 1.00 96.88 116 LYS A CA 1
ATOM 903 C C . LYS A 1 116 ? 4.980 2.187 -20.825 1.00 96.88 116 LYS A C 1
ATOM 905 O O . LYS A 1 116 ? 4.584 1.112 -20.373 1.00 96.88 116 LYS A O 1
ATOM 910 N N . VAL A 1 117 ? 4.460 3.365 -20.483 1.00 97.12 117 VAL A N 1
ATOM 911 C CA . VAL A 1 117 ? 3.273 3.521 -19.631 1.00 97.12 117 VAL A CA 1
ATOM 912 C C . VAL A 1 117 ? 2.050 2.949 -20.351 1.00 97.12 117 VAL A C 1
ATOM 914 O O . VAL A 1 117 ? 1.772 3.307 -21.498 1.00 97.12 117 VAL A O 1
ATOM 917 N N . VAL A 1 118 ? 1.332 2.045 -19.688 1.00 95.69 118 VAL A N 1
ATOM 918 C CA . VAL A 1 118 ? 0.108 1.402 -20.204 1.00 95.69 118 VAL A CA 1
ATOM 919 C C . VAL A 1 118 ? -1.121 1.663 -19.331 1.00 95.69 118 VAL A C 1
ATOM 921 O O . VAL A 1 118 ? -2.238 1.416 -19.772 1.00 95.69 118 VAL A O 1
ATOM 924 N N . TRP A 1 119 ? -0.926 2.192 -18.124 1.00 96.56 119 TRP A N 1
ATOM 925 C CA . TRP A 1 119 ? -1.980 2.696 -17.245 1.00 96.56 119 TRP A CA 1
ATOM 926 C C . TRP A 1 119 ? -1.398 3.773 -16.323 1.00 96.56 119 TRP A C 1
ATOM 928 O O . TRP A 1 119 ? -0.215 3.715 -15.986 1.00 96.56 119 TRP A O 1
ATOM 938 N N . GLN A 1 120 ? -2.217 4.738 -15.911 1.00 97.62 120 GLN A N 1
ATOM 939 C CA . GLN A 1 120 ? -1.825 5.822 -15.013 1.00 97.62 120 GLN A CA 1
ATOM 940 C C . GLN A 1 120 ? -2.980 6.189 -14.077 1.00 97.62 120 GLN A C 1
ATOM 942 O O . GLN A 1 120 ? -4.142 6.162 -14.477 1.00 97.62 120 GLN A O 1
ATOM 947 N N . TYR A 1 121 ? -2.637 6.603 -12.858 1.00 97.75 121 TYR A N 1
ATOM 948 C CA . TYR A 1 121 ? -3.560 7.199 -11.899 1.00 97.75 121 TYR A CA 1
ATOM 949 C C . TYR A 1 121 ? -2.918 8.380 -11.170 1.00 97.75 121 TYR A C 1
ATOM 951 O O . TYR A 1 121 ? -1.723 8.366 -10.871 1.00 97.75 121 TYR A O 1
ATOM 959 N N . GLY A 1 122 ? -3.728 9.391 -10.859 1.00 96.12 122 GLY A N 1
ATOM 960 C CA . GLY A 1 122 ? -3.289 10.639 -10.243 1.00 96.12 122 GLY A CA 1
ATOM 961 C C . GLY A 1 122 ? -2.919 11.720 -11.260 1.00 96.1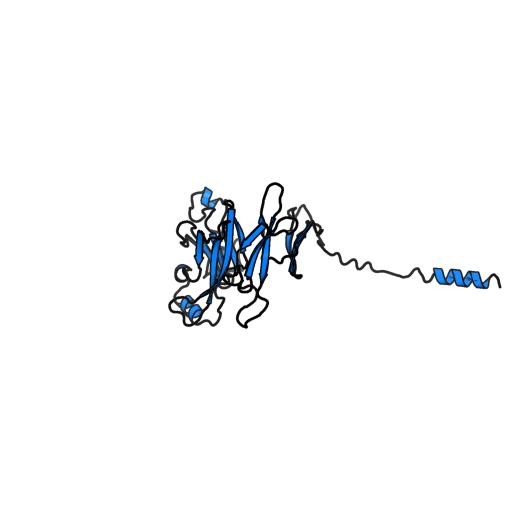2 122 GLY A C 1
ATOM 962 O O . GLY A 1 122 ? -2.581 11.458 -12.419 1.00 96.12 122 GLY A O 1
ATOM 963 N N . SER A 1 123 ? -3.016 12.966 -10.812 1.00 94.62 123 SER A N 1
ATOM 964 C CA . SER A 1 123 ? -2.736 14.171 -11.590 1.00 94.62 123 SER A CA 1
ATOM 965 C C . SER A 1 123 ? -2.265 15.299 -10.674 1.00 94.62 123 SER A C 1
ATOM 967 O O . SER A 1 123 ? -2.323 15.189 -9.458 1.00 94.62 123 SER A O 1
ATOM 969 N N . LYS A 1 124 ? -1.846 16.439 -11.230 1.00 90.50 124 LYS A N 1
ATOM 970 C CA . LYS A 1 124 ? -1.505 17.612 -10.402 1.00 90.50 124 LYS A CA 1
ATOM 971 C C . LYS A 1 124 ? -2.704 18.183 -9.625 1.00 90.50 124 LYS A C 1
ATOM 973 O O . LYS A 1 124 ? -2.490 18.866 -8.633 1.00 90.50 124 LYS A O 1
ATOM 978 N N . ILE A 1 125 ? -3.932 17.942 -10.093 1.00 90.38 125 ILE A N 1
ATOM 979 C CA . ILE A 1 125 ? -5.170 18.465 -9.485 1.00 90.38 125 ILE A CA 1
ATOM 980 C C . ILE A 1 125 ? -5.702 17.499 -8.422 1.00 90.38 125 ILE A C 1
ATOM 982 O O . ILE A 1 125 ? -6.111 17.932 -7.351 1.00 90.38 125 ILE A O 1
ATOM 986 N N . ASP A 1 126 ? -5.653 16.199 -8.710 1.00 91.12 126 ASP A N 1
ATOM 987 C CA . ASP A 1 126 ? -5.957 15.117 -7.767 1.00 91.12 126 ASP A CA 1
ATOM 988 C C . ASP A 1 126 ? -4.761 14.154 -7.711 1.00 91.12 126 ASP A C 1
ATOM 990 O O . ASP A 1 126 ? -4.705 13.184 -8.480 1.00 91.12 126 ASP A O 1
ATOM 994 N N . PRO A 1 127 ? -3.741 14.470 -6.891 1.00 93.69 127 PRO A N 1
ATOM 995 C CA . PRO A 1 127 ? -2.546 13.651 -6.770 1.00 93.69 127 PRO A CA 1
ATOM 996 C C . PRO A 1 127 ? -2.837 12.262 -6.212 1.00 93.69 127 PRO A C 1
ATOM 998 O O . PRO A 1 127 ? -3.650 12.078 -5.302 1.00 93.69 127 PRO A O 1
ATOM 1001 N N . ALA A 1 128 ? -2.105 11.265 -6.701 1.00 95.62 128 ALA A N 1
ATOM 1002 C CA . ALA A 1 128 ? -2.200 9.910 -6.177 1.00 95.62 128 ALA A CA 1
ATOM 1003 C C . ALA A 1 128 ? -1.799 9.843 -4.692 1.00 95.62 128 ALA A C 1
ATOM 1005 O O . ALA A 1 128 ? -2.402 9.073 -3.948 1.00 95.62 128 ALA A O 1
ATOM 1006 N N . HIS A 1 129 ? -0.847 10.665 -4.237 1.00 94.69 129 HIS A N 1
ATOM 1007 C CA . HIS A 1 129 ? -0.329 10.663 -2.865 1.00 94.69 129 HIS A CA 1
ATOM 1008 C C . HIS A 1 129 ? -0.006 9.256 -2.326 1.00 94.69 129 HIS A C 1
ATOM 1010 O O . HIS A 1 129 ? -0.221 8.966 -1.144 1.00 94.69 129 HIS A O 1
ATOM 1016 N N . GLN A 1 130 ? 0.441 8.354 -3.204 1.00 95.25 130 GLN A N 1
ATOM 1017 C CA . GLN A 1 130 ? 0.747 6.977 -2.840 1.00 95.25 130 GLN A CA 1
ATOM 1018 C C . GLN A 1 130 ? 1.994 6.935 -1.951 1.00 95.25 130 GLN A C 1
ATOM 1020 O O . GLN A 1 130 ? 2.952 7.680 -2.164 1.00 95.25 130 GLN A O 1
ATOM 1025 N N . HIS A 1 131 ? 1.988 6.057 -0.950 1.00 91.94 131 HIS A N 1
ATOM 1026 C CA . HIS A 1 131 ? 3.183 5.712 -0.184 1.00 91.94 131 HIS A CA 1
ATOM 1027 C C . HIS A 1 131 ? 3.139 4.277 0.317 1.00 91.94 131 HIS A C 1
ATOM 1029 O O . HIS A 1 131 ? 2.068 3.755 0.609 1.00 91.94 131 HIS A O 1
ATOM 1035 N N . HIS A 1 132 ? 4.325 3.680 0.455 1.00 94.12 132 HIS A N 1
ATOM 1036 C CA . HIS A 1 132 ? 4.618 2.401 1.110 1.00 94.12 132 HIS A CA 1
ATOM 1037 C C . HIS A 1 132 ? 3.969 1.132 0.549 1.00 94.12 132 HIS A C 1
ATOM 1039 O O . HIS A 1 132 ? 4.607 0.087 0.619 1.00 94.12 132 HIS A O 1
ATOM 1045 N N . GLU A 1 133 ? 2.765 1.191 -0.011 1.00 94.94 133 GLU A N 1
ATOM 1046 C CA . GLU A 1 133 ? 2.067 0.019 -0.520 1.00 94.94 133 GLU A CA 1
ATOM 1047 C C . GLU A 1 133 ? 1.259 0.354 -1.772 1.00 94.94 133 GLU A C 1
ATOM 1049 O O . GLU A 1 133 ? 0.560 1.372 -1.852 1.00 94.94 133 GLU A O 1
ATOM 1054 N N . ILE A 1 134 ? 1.382 -0.517 -2.765 1.00 96.19 134 ILE A N 1
ATOM 1055 C CA . ILE A 1 134 ? 0.620 -0.481 -4.004 1.00 96.19 134 ILE A CA 1
ATOM 1056 C C . ILE A 1 134 ? 0.590 -1.894 -4.576 1.00 96.19 134 ILE A C 1
ATOM 1058 O O . ILE A 1 134 ? 1.626 -2.543 -4.673 1.00 96.19 134 ILE A O 1
ATOM 1062 N N . GLN A 1 135 ? -0.583 -2.373 -4.978 1.00 95.44 135 GLN A N 1
ATOM 1063 C CA . GLN A 1 135 ? -0.729 -3.742 -5.457 1.00 95.44 135 GLN A CA 1
ATOM 1064 C C . GLN A 1 135 ? -1.831 -3.852 -6.508 1.00 95.44 135 GLN A C 1
ATOM 1066 O O . GLN A 1 135 ? -2.953 -3.388 -6.307 1.00 95.44 135 GLN A O 1
ATOM 1071 N N . ARG A 1 136 ? -1.538 -4.548 -7.612 1.00 95.06 136 ARG A N 1
ATOM 1072 C CA . ARG A 1 136 ? -2.576 -5.025 -8.534 1.00 95.06 136 ARG A CA 1
ATOM 1073 C C . ARG A 1 136 ? -3.297 -6.218 -7.903 1.00 95.06 136 ARG A C 1
ATOM 1075 O O . ARG A 1 136 ? -2.657 -7.210 -7.550 1.00 95.06 136 ARG A O 1
ATOM 1082 N N . LEU A 1 137 ? -4.613 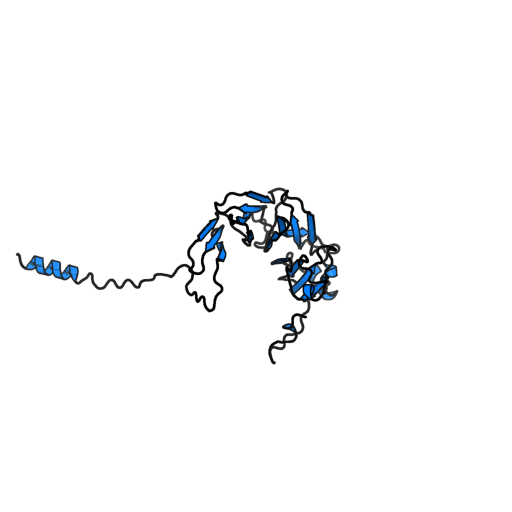-6.117 -7.764 1.00 95.00 137 LEU A N 1
ATOM 1083 C CA . LEU A 1 137 ? -5.474 -7.172 -7.240 1.00 95.00 137 LEU A CA 1
ATOM 1084 C C . LEU A 1 137 ? -5.876 -8.161 -8.351 1.00 95.00 137 LEU A C 1
ATOM 1086 O O . LEU A 1 137 ? -5.851 -7.802 -9.532 1.00 95.00 137 LEU A O 1
ATOM 1090 N N . PRO A 1 138 ? -6.275 -9.402 -8.003 1.00 91.81 138 PRO A N 1
ATOM 1091 C CA . PRO A 1 138 ? -6.678 -10.411 -8.989 1.00 91.81 138 PRO A CA 1
ATOM 1092 C C . PRO A 1 138 ? -7.881 -10.019 -9.857 1.00 91.81 138 PRO A C 1
ATOM 1094 O O . PRO A 1 138 ? -8.017 -10.524 -10.966 1.00 91.81 138 PRO A O 1
ATOM 1097 N N . ASP A 1 139 ? -8.743 -9.126 -9.365 1.00 93.06 139 ASP A N 1
ATOM 1098 C CA . ASP A 1 139 ? -9.908 -8.601 -10.090 1.00 93.06 139 ASP A CA 1
ATOM 1099 C C . ASP A 1 139 ? -9.548 -7.478 -11.085 1.00 93.06 139 ASP A C 1
ATOM 1101 O O . ASP A 1 139 ? -10.422 -6.938 -11.758 1.00 93.06 139 ASP A O 1
ATOM 1105 N N . GLY A 1 140 ? -8.264 -7.123 -11.191 1.00 93.75 140 GLY A N 1
ATOM 1106 C CA . GLY A 1 140 ? -7.767 -6.064 -12.062 1.00 93.75 140 GLY A CA 1
ATOM 1107 C C . GLY A 1 140 ? -7.773 -4.673 -11.428 1.00 93.75 140 GLY A C 1
ATOM 1108 O O . GLY A 1 140 ? -7.140 -3.777 -11.990 1.00 93.75 140 GLY A O 1
ATOM 1109 N N . ASN A 1 141 ? -8.395 -4.488 -10.261 1.00 97.44 141 ASN A N 1
ATOM 1110 C CA . ASN A 1 141 ? -8.321 -3.235 -9.515 1.00 97.44 141 ASN A CA 1
ATOM 1111 C C . ASN A 1 141 ? -6.926 -3.036 -8.903 1.00 97.44 141 ASN A C 1
ATOM 1113 O O . ASN A 1 141 ? -6.157 -3.982 -8.722 1.00 97.44 141 ASN A O 1
ATOM 1117 N N . THR A 1 142 ? -6.603 -1.804 -8.531 1.00 97.88 142 THR A N 1
ATOM 1118 C CA . THR A 1 142 ? -5.333 -1.450 -7.892 1.00 97.88 142 THR A CA 1
ATOM 1119 C C . THR A 1 142 ? -5.594 -0.968 -6.472 1.00 97.88 142 THR A C 1
ATOM 1121 O O . THR A 1 142 ? -6.269 0.040 -6.275 1.00 97.88 142 THR A O 1
ATOM 1124 N N . LEU A 1 143 ? -5.048 -1.674 -5.482 1.00 98.12 143 LEU A N 1
ATOM 1125 C CA . LEU A 1 143 ? -4.977 -1.197 -4.107 1.00 98.12 143 LEU A CA 1
ATOM 1126 C C . LEU A 1 143 ? -3.850 -0.171 -3.996 1.00 98.12 143 LEU A C 1
ATOM 1128 O O . LEU A 1 143 ? -2.730 -0.422 -4.445 1.00 98.12 143 LEU A O 1
ATOM 1132 N N . ILE A 1 144 ? -4.143 0.970 -3.379 1.00 97.69 144 ILE A N 1
ATOM 1133 C CA . ILE A 1 144 ? -3.193 2.055 -3.150 1.00 97.69 144 ILE A CA 1
ATOM 1134 C C . ILE A 1 144 ? -3.307 2.499 -1.694 1.00 97.69 144 ILE A C 1
ATOM 1136 O O . ILE A 1 144 ? -4.386 2.892 -1.243 1.00 97.69 144 ILE A O 1
ATOM 1140 N N . LEU A 1 145 ? -2.190 2.495 -0.968 1.00 97.69 145 LEU A N 1
ATOM 1141 C CA . LEU A 1 145 ? -2.092 3.198 0.305 1.00 97.69 145 LEU A CA 1
ATOM 1142 C C . LEU A 1 145 ? -1.754 4.667 0.036 1.00 97.69 145 LEU A C 1
ATOM 1144 O O . LEU A 1 145 ? -0.731 4.987 -0.570 1.00 97.69 145 LEU A O 1
ATOM 1148 N N . ARG A 1 146 ? -2.650 5.559 0.452 1.00 95.94 146 ARG A N 1
ATOM 1149 C CA . ARG A 1 146 ? -2.609 6.989 0.144 1.00 95.94 146 ARG A CA 1
ATOM 1150 C C . ARG A 1 146 ? -2.530 7.830 1.409 1.00 95.94 146 ARG A C 1
ATOM 1152 O O . ARG A 1 146 ? -2.817 7.368 2.520 1.00 95.94 146 ARG A O 1
ATOM 1159 N N . ALA A 1 147 ? -2.152 9.089 1.231 1.00 94.25 147 ALA A N 1
ATOM 1160 C CA . ALA A 1 147 ? -2.159 10.094 2.282 1.00 94.25 147 ALA A CA 1
ATOM 1161 C C . ALA A 1 147 ? -2.941 11.347 1.883 1.00 94.25 147 ALA A C 1
ATOM 1163 O O . ALA A 1 147 ? -3.097 11.673 0.703 1.00 94.25 147 ALA A O 1
ATOM 1164 N N . LYS A 1 148 ? -3.486 12.037 2.885 1.00 92.56 148 LYS A N 1
ATOM 1165 C CA . LYS A 1 148 ? -4.058 13.378 2.730 1.00 92.56 148 LYS A CA 1
ATOM 1166 C C . LYS A 1 148 ? -4.043 14.118 4.056 1.00 92.56 148 LYS A C 1
ATOM 1168 O O . LYS A 1 148 ? -4.153 13.504 5.115 1.00 92.56 148 LYS A O 1
ATOM 1173 N N . VAL A 1 149 ? -3.983 15.441 3.990 1.00 92.06 149 VAL A N 1
ATOM 1174 C CA . VAL A 1 149 ? -4.226 16.278 5.165 1.00 92.06 149 VAL A CA 1
ATOM 1175 C C . VAL A 1 149 ? -5.708 16.197 5.519 1.00 92.06 149 VAL A C 1
ATOM 1177 O O . VAL A 1 149 ? -6.573 16.344 4.651 1.00 92.06 149 VAL A O 1
ATOM 1180 N N . LYS A 1 150 ? -6.010 15.918 6.786 1.00 92.56 150 LYS A N 1
ATOM 1181 C CA . LYS A 1 150 ? -7.379 15.830 7.288 1.00 92.56 150 LYS A CA 1
ATOM 1182 C C . LYS A 1 150 ? -7.439 16.188 8.766 1.00 92.56 150 LYS A C 1
ATOM 1184 O O . LYS A 1 150 ? -6.572 15.812 9.548 1.00 92.56 150 LYS A O 1
ATOM 1189 N N . ARG A 1 151 ? -8.523 16.853 9.155 1.00 90.81 151 ARG A N 1
ATOM 1190 C CA . ARG A 1 151 ? -8.891 17.063 10.553 1.00 90.81 151 ARG A CA 1
ATOM 1191 C C . ARG A 1 151 ? -9.779 15.923 11.051 1.00 90.81 151 ARG A C 1
ATOM 1193 O O . ARG A 1 151 ? -10.766 15.597 10.394 1.00 90.81 151 ARG A O 1
ATOM 1200 N N . ILE A 1 152 ? -9.474 15.358 12.219 1.00 90.94 152 ILE A N 1
ATOM 1201 C CA . ILE A 1 152 ? -10.414 14.490 12.950 1.00 90.94 152 ILE A CA 1
ATOM 1202 C C . ILE A 1 152 ? -11.344 15.376 13.795 1.00 90.94 152 ILE A C 1
ATOM 1204 O O . ILE A 1 152 ? -10.906 16.366 14.383 1.00 90.94 152 ILE A O 1
ATOM 1208 N N . GLY A 1 153 ? -12.634 15.037 13.867 1.00 89.44 153 GLY A N 1
ATOM 1209 C CA . GLY A 1 153 ? -13.599 15.763 14.697 1.00 89.44 153 GLY A CA 1
ATOM 1210 C C . GLY A 1 153 ? -13.151 15.849 16.162 1.00 89.44 153 GLY A C 1
ATOM 1211 O O . GLY A 1 153 ? -12.771 14.846 16.763 1.00 89.44 153 GLY A O 1
ATOM 1212 N N . GLY A 1 154 ? -13.173 17.054 16.737 1.00 87.81 154 GLY A N 1
ATOM 1213 C CA . GLY A 1 154 ? -12.731 17.299 18.116 1.00 87.81 154 GLY A CA 1
ATOM 1214 C C . GLY A 1 154 ? -11.215 17.447 18.305 1.00 87.81 154 GLY A C 1
ATOM 1215 O O . GLY A 1 154 ? -10.759 17.418 19.445 1.00 87.81 154 GLY A O 1
ATOM 1216 N N . TRP A 1 155 ? -10.440 17.590 17.226 1.00 92.00 155 TRP A N 1
ATOM 1217 C CA . TRP A 1 155 ? -9.003 17.888 17.270 1.00 92.00 155 TRP A CA 1
ATOM 1218 C C . TRP A 1 155 ? -8.734 19.344 16.867 1.00 92.00 155 TRP A C 1
ATOM 1220 O O . TRP A 1 155 ? -9.427 19.909 16.018 1.00 92.00 155 TRP A O 1
ATOM 1230 N N . GLU A 1 156 ? -7.701 19.960 17.442 1.00 90.31 156 GLU A N 1
ATOM 1231 C CA . GLU A 1 156 ? -7.362 21.369 17.176 1.00 90.31 156 GLU A CA 1
ATOM 1232 C C . GLU A 1 156 ? -6.430 21.571 15.971 1.00 90.31 156 GLU A C 1
ATOM 1234 O O . GLU A 1 156 ? -6.349 22.680 15.439 1.00 90.31 156 GLU A O 1
ATOM 1239 N N . HIS A 1 157 ? -5.784 20.509 15.481 1.00 89.25 157 HIS A N 1
ATOM 1240 C CA . HIS A 1 157 ? -4.798 20.559 14.398 1.00 89.25 157 HIS A CA 1
ATOM 1241 C C . HIS A 1 157 ? -5.039 19.478 13.334 1.00 89.25 157 HIS A C 1
ATOM 1243 O O . HIS A 1 157 ? -5.669 18.453 13.602 1.00 89.25 157 HIS A O 1
ATOM 1249 N N . ASP A 1 158 ? -4.554 19.722 12.114 1.00 91.38 158 ASP A N 1
ATOM 1250 C CA . ASP A 1 158 ? -4.639 18.755 11.019 1.00 91.38 158 ASP A CA 1
ATOM 1251 C C . ASP A 1 158 ? -3.606 17.642 11.175 1.00 91.38 158 ASP A C 1
ATOM 1253 O O . ASP A 1 158 ? -2.489 17.868 11.642 1.00 91.38 158 ASP A O 1
ATOM 1257 N N . ILE A 1 159 ? -3.967 16.446 10.717 1.00 91.62 159 ILE A N 1
ATOM 1258 C CA . ILE A 1 159 ? -3.069 15.298 10.646 1.00 91.62 159 ILE A CA 1
ATOM 1259 C C . ILE A 1 159 ? -2.875 14.865 9.193 1.00 91.62 159 ILE A C 1
ATOM 1261 O O . ILE A 1 159 ? -3.673 15.188 8.310 1.00 91.62 159 ILE A O 1
ATOM 1265 N N . ILE A 1 160 ? -1.832 14.078 8.951 1.00 92.69 160 ILE A N 1
ATOM 1266 C CA . ILE A 1 160 ? -1.705 13.275 7.740 1.00 92.69 160 ILE A CA 1
ATOM 1267 C C . ILE A 1 160 ? -2.496 11.989 7.982 1.00 92.69 160 ILE A C 1
ATOM 1269 O O . ILE A 1 160 ? -2.034 11.077 8.669 1.00 92.69 160 ILE A O 1
ATOM 1273 N N . ASP A 1 161 ? -3.706 11.936 7.435 1.00 94.81 161 ASP A N 1
ATOM 1274 C CA . ASP A 1 161 ? -4.511 10.722 7.402 1.00 94.81 161 ASP A CA 1
ATOM 1275 C C . ASP A 1 161 ? -3.925 9.745 6.384 1.00 94.81 161 ASP A C 1
ATOM 1277 O O . ASP A 1 161 ? -3.502 10.131 5.289 1.00 94.81 161 ASP A O 1
ATOM 1281 N N . ASN A 1 162 ? -3.929 8.466 6.740 1.00 95.75 162 ASN A N 1
ATOM 1282 C CA . ASN A 1 162 ? -3.594 7.390 5.828 1.00 95.75 162 ASN A CA 1
ATOM 1283 C C . ASN A 1 162 ? -4.857 6.598 5.531 1.00 95.75 162 ASN A C 1
ATOM 1285 O O . ASN A 1 162 ? -5.635 6.269 6.427 1.00 95.75 162 ASN A O 1
ATOM 1289 N N . TYR A 1 163 ? -5.064 6.295 4.260 1.00 97.12 163 TYR A N 1
ATOM 1290 C CA . TYR A 1 163 ? -6.250 5.589 3.814 1.00 97.12 163 TYR A CA 1
ATOM 1291 C C . TYR A 1 163 ? -5.900 4.650 2.673 1.00 97.12 163 TYR A C 1
ATOM 1293 O O . TYR A 1 163 ? -4.971 4.893 1.905 1.00 97.12 163 TYR A O 1
ATOM 1301 N N . VAL A 1 164 ? -6.644 3.559 2.592 1.00 98.38 164 VAL A N 1
ATOM 1302 C CA . VAL A 1 164 ? -6.511 2.567 1.535 1.00 98.38 164 VAL A CA 1
ATOM 1303 C C . VAL A 1 164 ? -7.621 2.818 0.533 1.00 98.38 164 VAL A C 1
ATOM 1305 O O . VAL A 1 164 ? -8.789 2.861 0.916 1.00 98.38 164 VAL A O 1
ATOM 1308 N N . ASP A 1 165 ? -7.248 2.962 -0.732 1.00 98.00 165 ASP A N 1
ATOM 1309 C CA . ASP A 1 165 ? -8.164 3.026 -1.863 1.00 98.00 165 ASP A CA 1
ATOM 1310 C C . ASP A 1 165 ? -8.017 1.784 -2.728 1.00 98.00 165 ASP A C 1
ATOM 1312 O O . ASP A 1 165 ? -6.909 1.306 -2.960 1.00 98.00 165 ASP A O 1
ATOM 1316 N N . ILE A 1 166 ? -9.134 1.310 -3.270 1.00 98.38 166 ILE A N 1
ATOM 1317 C CA . ILE A 1 166 ? -9.137 0.372 -4.389 1.00 98.38 166 ILE A CA 1
ATOM 1318 C C . ILE A 1 166 ? -9.664 1.123 -5.605 1.00 98.38 166 ILE A C 1
ATOM 1320 O O . ILE A 1 166 ? -10.785 1.638 -5.590 1.00 98.38 166 ILE A O 1
ATOM 1324 N N . ILE A 1 167 ? -8.828 1.209 -6.635 1.00 98.31 167 ILE A N 1
ATOM 1325 C CA . ILE A 1 167 ? -9.078 1.962 -7.860 1.00 98.31 167 ILE A CA 1
ATOM 1326 C C . ILE A 1 167 ? -9.349 0.995 -9.014 1.00 98.31 167 ILE A C 1
ATOM 1328 O O . ILE A 1 167 ? -8.578 0.058 -9.223 1.00 98.31 167 ILE A O 1
ATOM 1332 N N . SER A 1 168 ? -10.422 1.224 -9.769 1.00 98.19 168 SER A N 1
ATOM 1333 C CA . SER A 1 168 ? -10.739 0.435 -10.961 1.00 98.19 168 SER A CA 1
ATOM 1334 C C . SER A 1 168 ? -9.770 0.710 -12.117 1.00 98.19 168 SER A C 1
ATOM 1336 O O . SER A 1 168 ? -9.086 1.740 -12.113 1.00 98.19 168 SER A O 1
ATOM 1338 N N . PRO A 1 169 ? -9.697 -0.157 -13.144 1.00 96.88 169 PRO A N 1
ATOM 1339 C CA . PRO A 1 169 ? -8.895 0.110 -14.340 1.00 96.88 169 PRO A CA 1
ATOM 1340 C C . PRO A 1 169 ? -9.204 1.462 -15.005 1.00 96.88 169 PRO A C 1
ATOM 1342 O O . PRO A 1 169 ? -8.303 2.098 -15.548 1.00 96.88 169 PRO A O 1
ATOM 1345 N N . GLU A 1 170 ? -10.444 1.938 -14.899 1.00 96.88 170 GLU A N 1
ATOM 1346 C CA . GLU A 1 170 ? -10.927 3.222 -15.425 1.00 96.88 170 GLU A CA 1
ATOM 1347 C C . GLU A 1 170 ? -10.548 4.425 -14.543 1.00 96.88 170 GLU A C 1
ATOM 1349 O O . GLU A 1 170 ? -10.796 5.565 -14.926 1.00 96.88 170 GLU A O 1
ATOM 1354 N N . GLY A 1 171 ? -9.952 4.195 -13.368 1.00 96.19 171 GLY A N 1
ATOM 1355 C CA . GLY A 1 171 ? -9.510 5.248 -12.451 1.00 96.19 171 GLY A CA 1
ATOM 1356 C C . GLY A 1 171 ? -10.529 5.645 -11.378 1.00 96.19 171 GLY A C 1
ATOM 1357 O O . GLY A 1 171 ? -10.312 6.634 -10.679 1.00 96.19 171 GLY A O 1
ATOM 1358 N N . ASN A 1 172 ? -11.617 4.889 -11.203 1.00 97.25 172 ASN A N 1
ATOM 1359 C CA . ASN A 1 172 ? -12.635 5.186 -10.192 1.00 97.25 172 ASN A CA 1
ATOM 1360 C C . ASN A 1 172 ? -12.276 4.571 -8.834 1.00 97.25 172 ASN A C 1
ATOM 1362 O O . ASN A 1 172 ? -11.894 3.406 -8.769 1.00 97.25 172 ASN A O 1
ATOM 1366 N N . SER A 1 173 ? -12.462 5.309 -7.736 1.00 97.19 173 SER A N 1
ATOM 1367 C CA . SER A 1 173 ? -12.396 4.722 -6.390 1.00 97.19 173 SER A CA 1
ATOM 1368 C C . SER A 1 173 ? -13.654 3.892 -6.136 1.00 97.19 173 SER A C 1
ATOM 1370 O O . SER A 1 173 ? -14.753 4.437 -6.059 1.00 97.19 173 SER A O 1
ATOM 1372 N N . VAL A 1 174 ? -13.492 2.572 -6.035 1.00 97.75 174 VAL A N 1
ATOM 1373 C CA . VAL A 1 174 ? -14.595 1.614 -5.824 1.00 97.75 174 VAL A CA 1
ATOM 1374 C C . VAL A 1 174 ? -14.694 1.138 -4.377 1.00 97.75 174 VAL A C 1
ATOM 1376 O O . VAL A 1 174 ? -15.699 0.557 -3.980 1.00 97.75 174 VAL A O 1
ATOM 1379 N N . TRP A 1 175 ? -13.661 1.392 -3.575 1.00 98.31 175 TRP A N 1
ATOM 1380 C CA . TRP A 1 175 ? -13.652 1.144 -2.139 1.00 98.31 175 TRP A CA 1
ATOM 1381 C C . TRP A 1 175 ? -12.623 2.052 -1.464 1.00 98.31 175 TRP A C 1
ATOM 1383 O O . TRP A 1 175 ? -11.573 2.338 -2.048 1.00 98.31 175 TRP A O 1
ATOM 1393 N N . ARG A 1 176 ? -12.915 2.481 -0.233 1.00 98.19 176 ARG A N 1
ATOM 1394 C CA . ARG A 1 176 ? -12.026 3.311 0.583 1.00 98.19 176 ARG A CA 1
ATOM 1395 C C . ARG A 1 176 ? -12.177 2.989 2.063 1.00 98.19 176 ARG A C 1
ATOM 1397 O O . ARG A 1 176 ? -13.295 2.865 2.557 1.00 98.19 176 ARG A O 1
ATOM 1404 N N . TRP A 1 177 ? -11.061 2.998 2.786 1.00 98.50 177 TRP A N 1
ATOM 1405 C CA . TRP A 1 177 ? -11.050 2.981 4.248 1.00 98.50 177 TRP A CA 1
ATOM 1406 C C . TRP A 1 177 ? -9.994 3.933 4.806 1.00 98.50 177 TRP A C 1
ATOM 1408 O O . TRP A 1 177 ? -8.843 3.898 4.380 1.00 98.50 177 TRP A O 1
ATOM 1418 N N . SER A 1 178 ? -10.382 4.786 5.756 1.00 97.69 178 SER A N 1
ATOM 1419 C CA . SER A 1 178 ? -9.531 5.827 6.352 1.00 97.69 178 SER A CA 1
ATOM 1420 C C . SER A 1 178 ? -9.272 5.550 7.829 1.00 97.69 178 SER A C 1
ATOM 1422 O O . SER A 1 178 ? -10.192 5.196 8.573 1.00 97.69 178 SER A O 1
ATOM 1424 N N . VAL A 1 179 ? -8.021 5.759 8.253 1.00 96.19 179 VAL A N 1
ATOM 1425 C CA . VAL A 1 179 ? -7.618 5.667 9.660 1.00 96.19 179 VAL A CA 1
ATOM 1426 C C . VAL A 1 179 ? -8.300 6.762 10.475 1.00 96.19 179 VAL A C 1
ATOM 1428 O O . VAL A 1 179 ? -8.869 6.470 11.524 1.00 96.19 179 VAL A O 1
ATOM 1431 N N . ALA A 1 180 ? -8.302 8.003 9.982 1.00 95.31 180 ALA A N 1
ATOM 1432 C CA . ALA A 1 180 ? -8.959 9.130 10.639 1.00 95.31 180 ALA A CA 1
ATOM 1433 C C . ALA A 1 180 ? -10.467 8.901 10.836 1.00 95.31 180 ALA A C 1
ATOM 1435 O O . ALA A 1 180 ? -10.986 9.203 11.907 1.00 95.31 180 ALA A O 1
ATOM 1436 N N . ASP A 1 181 ? -11.162 8.330 9.843 1.00 96.19 181 ASP A N 1
ATOM 1437 C CA . ASP A 1 181 ? -12.604 8.025 9.941 1.00 96.19 181 ASP A CA 1
ATOM 1438 C C . ASP A 1 181 ? -12.924 6.897 10.929 1.00 96.19 181 ASP A C 1
ATOM 1440 O O . ASP A 1 181 ? -14.059 6.766 11.384 1.00 96.19 181 ASP A O 1
ATOM 1444 N N . ASN A 1 182 ? -11.931 6.076 11.274 1.00 95.88 182 ASN A N 1
ATOM 1445 C CA . ASN A 1 182 ? -12.091 4.937 12.172 1.00 95.88 182 ASN A CA 1
ATOM 1446 C C . ASN A 1 182 ? -11.260 5.070 13.453 1.00 95.88 182 ASN A C 1
ATOM 1448 O O . ASN A 1 182 ? -11.084 4.075 14.155 1.00 95.88 182 ASN A O 1
ATOM 1452 N N . PHE A 1 183 ? -10.785 6.277 13.781 1.00 94.31 183 PHE A N 1
ATOM 1453 C CA . PHE A 1 183 ? -9.887 6.538 14.908 1.00 94.31 183 PHE A CA 1
ATOM 1454 C C . PHE A 1 183 ? -10.375 5.909 16.221 1.00 94.31 183 PHE A C 1
ATOM 1456 O O . PHE A 1 183 ? -9.638 5.165 16.870 1.00 94.31 183 PHE A O 1
ATOM 1463 N N . ASP A 1 184 ? -11.647 6.122 16.562 1.00 91.88 184 ASP A N 1
ATOM 1464 C CA . ASP A 1 184 ? -12.238 5.629 17.813 1.00 91.88 184 ASP A CA 1
ATOM 1465 C C . ASP A 1 184 ? -12.325 4.092 17.874 1.00 91.88 184 ASP A C 1
ATOM 1467 O O . ASP A 1 184 ? -12.404 3.502 18.951 1.00 91.88 184 ASP A O 1
ATOM 1471 N N . LYS A 1 185 ? -12.262 3.414 16.720 1.00 91.88 185 LYS A N 1
ATOM 1472 C CA . LYS A 1 185 ? -12.307 1.947 16.609 1.00 91.88 185 LYS A CA 1
ATOM 1473 C C . LYS A 1 185 ? -10.918 1.304 16.688 1.00 91.88 185 LYS A C 1
ATOM 1475 O O . LYS A 1 185 ? -10.810 0.085 16.842 1.00 91.88 185 LYS A O 1
ATOM 1480 N N . LEU A 1 186 ? -9.844 2.097 16.629 1.00 91.56 186 LEU A N 1
ATOM 1481 C CA . LEU A 1 186 ? -8.462 1.601 16.648 1.00 91.56 186 LEU A CA 1
ATOM 1482 C C . LEU A 1 186 ? -8.042 1.026 18.007 1.00 91.56 186 LEU A C 1
ATOM 1484 O O . LEU A 1 186 ? -7.060 0.294 18.077 1.00 91.56 186 LEU A O 1
ATOM 1488 N N . GLY A 1 187 ? -8.807 1.283 19.073 1.00 89.12 187 GLY A N 1
ATOM 1489 C CA . GLY A 1 187 ? -8.588 0.664 20.383 1.00 89.12 187 GLY A CA 1
ATOM 1490 C C . GLY A 1 187 ? -7.690 1.428 21.337 1.00 89.12 187 GLY A C 1
ATOM 1491 O O . GLY A 1 187 ? -7.224 0.828 22.302 1.00 89.12 187 GLY A O 1
ATOM 1492 N N . PHE A 1 188 ? -7.447 2.710 21.075 1.00 91.12 188 PHE A N 1
ATOM 1493 C CA . PHE A 1 188 ? -6.763 3.582 22.021 1.00 91.12 188 PHE A CA 1
ATOM 1494 C C . PHE A 1 188 ? -7.691 3.929 23.185 1.00 91.12 188 PHE A C 1
ATOM 1496 O O . PHE A 1 188 ? -8.843 4.316 22.966 1.00 91.12 188 PHE A O 1
ATOM 1503 N N . ASP A 1 189 ? -7.192 3.810 24.413 1.00 90.75 189 ASP A N 1
ATOM 1504 C CA . ASP A 1 189 ? -7.919 4.245 25.605 1.00 90.75 189 ASP A CA 1
ATOM 1505 C C . ASP A 1 189 ? -8.004 5.782 25.693 1.00 90.75 189 ASP A C 1
ATOM 1507 O O . ASP A 1 189 ? -7.365 6.516 24.937 1.00 90.75 189 ASP A O 1
ATOM 1511 N N . SER A 1 190 ? -8.814 6.297 26.618 1.00 92.50 190 SER A N 1
ATOM 1512 C CA . SER A 1 190 ? -9.059 7.740 26.742 1.00 92.50 190 SER A CA 1
ATOM 1513 C C . SER A 1 190 ? -7.798 8.553 27.060 1.00 92.50 190 SER A C 1
ATOM 1515 O O . SER A 1 190 ? -7.680 9.693 26.605 1.00 92.50 190 SER A O 1
ATOM 1517 N N . GLN A 1 191 ? -6.840 7.985 27.799 1.00 92.94 191 GLN A N 1
ATOM 1518 C CA . GLN A 1 191 ? -5.581 8.654 28.117 1.00 92.94 191 GLN A CA 1
ATOM 1519 C C . GLN A 1 191 ? -4.685 8.731 26.878 1.00 92.94 191 GLN A C 1
ATOM 1521 O O . GLN A 1 191 ? -4.147 9.797 26.577 1.00 92.94 191 GLN A O 1
ATOM 1526 N N . GLN A 1 192 ? -4.567 7.632 26.133 1.00 92.00 192 GLN A N 1
ATOM 1527 C CA . GLN A 1 192 ? -3.841 7.580 24.866 1.00 92.00 192 GLN A CA 1
ATOM 1528 C C . GLN A 1 192 ? -4.439 8.554 23.853 1.00 92.00 192 GLN A C 1
ATOM 1530 O O . GLN A 1 192 ? -3.712 9.361 23.279 1.00 92.00 192 GLN A O 1
ATOM 1535 N N . GLN A 1 193 ? -5.764 8.547 23.685 1.00 92.44 193 GLN A N 1
ATOM 1536 C CA . GLN A 1 193 ? -6.443 9.474 22.781 1.00 92.44 193 GLN A CA 1
ATOM 1537 C C . GLN A 1 193 ? -6.179 10.933 23.155 1.00 92.44 193 GLN A C 1
ATOM 1539 O O . GLN A 1 193 ? -5.953 11.749 22.265 1.00 92.44 193 GLN A O 1
ATOM 1544 N N . LYS A 1 194 ? -6.171 11.270 24.451 1.00 93.00 194 LYS A N 1
ATOM 1545 C CA . LYS A 1 194 ? -5.834 12.623 24.910 1.00 93.00 194 LYS A CA 1
ATOM 1546 C C . LYS A 1 194 ? -4.400 13.004 24.523 1.00 93.00 194 LYS A C 1
ATOM 1548 O O . LYS A 1 194 ? -4.196 14.053 23.929 1.00 93.00 194 LYS A O 1
ATOM 1553 N N . ILE A 1 195 ? -3.425 12.129 24.783 1.00 92.06 195 ILE A N 1
ATOM 1554 C CA . ILE A 1 195 ? -2.018 12.363 24.411 1.00 92.06 195 ILE A CA 1
ATOM 1555 C C . ILE A 1 195 ? -1.871 12.558 22.897 1.00 92.06 195 ILE A C 1
ATOM 1557 O O . ILE A 1 195 ? -1.134 13.437 22.459 1.00 92.06 195 ILE A O 1
ATOM 1561 N N . MET A 1 196 ? -2.570 11.755 22.093 1.00 91.88 196 MET A N 1
ATOM 1562 C CA . MET A 1 196 ? -2.532 11.880 20.637 1.00 91.88 196 MET A CA 1
ATOM 1563 C C . MET A 1 196 ? -3.143 13.204 20.164 1.00 91.88 196 MET A C 1
ATOM 1565 O O . MET A 1 196 ? -2.552 13.849 19.305 1.00 91.88 196 MET A O 1
ATOM 1569 N N . LYS A 1 197 ? -4.265 13.634 20.759 1.00 91.56 197 LYS A N 1
ATOM 1570 C CA . LYS A 1 197 ? -4.925 14.922 20.473 1.00 91.56 197 LYS A CA 1
ATOM 1571 C C . LYS A 1 197 ? -4.073 16.134 20.845 1.00 91.56 197 LYS A C 1
ATOM 1573 O O . LYS A 1 197 ? -4.102 17.129 20.128 1.00 91.56 197 LYS A O 1
ATOM 1578 N N . ASP A 1 198 ? -3.312 16.040 21.931 1.00 91.19 198 ASP A N 1
ATOM 1579 C CA . ASP A 1 198 ? -2.437 17.117 22.414 1.00 91.19 198 ASP A CA 1
ATOM 1580 C C . ASP A 1 198 ? -1.065 17.126 21.695 1.00 91.19 198 ASP A C 1
ATOM 1582 O O . ASP A 1 198 ? -0.258 18.045 21.866 1.00 91.19 198 ASP A O 1
ATOM 1586 N N . SER A 1 199 ? -0.768 16.095 20.895 1.00 88.25 199 SER A N 1
ATOM 1587 C CA . SER A 1 199 ? 0.498 15.949 20.172 1.00 88.25 199 SER A CA 1
ATOM 1588 C C . SER A 1 199 ? 0.644 16.977 19.048 1.00 88.25 199 SER A C 1
ATOM 1590 O O . SER A 1 199 ? -0.320 17.353 18.398 1.00 88.25 199 SER A O 1
ATOM 1592 N N . LYS A 1 200 ? 1.884 17.384 18.753 1.00 86.12 200 LYS A N 1
ATOM 1593 C CA . LYS A 1 200 ? 2.218 18.197 17.564 1.00 86.12 200 LYS A CA 1
ATOM 1594 C C . LYS A 1 200 ? 2.637 17.352 16.356 1.00 86.12 200 LYS A C 1
ATOM 1596 O O . LYS A 1 200 ? 3.024 17.891 15.322 1.00 86.12 200 LYS A O 1
ATOM 1601 N N . ILE A 1 201 ? 2.644 16.028 16.500 1.00 87.00 201 ILE A N 1
ATOM 1602 C CA . ILE A 1 201 ? 3.035 15.113 15.429 1.00 87.00 201 ILE A CA 1
ATOM 1603 C C . ILE A 1 201 ? 1.867 15.010 14.452 1.00 87.00 201 ILE A C 1
ATOM 1605 O O . ILE A 1 201 ? 0.855 14.410 14.778 1.00 87.00 201 ILE A O 1
ATOM 1609 N N . VAL A 1 202 ? 2.022 15.535 13.238 1.00 87.38 202 VAL A N 1
ATOM 1610 C CA . VAL A 1 202 ? 0.969 15.451 12.210 1.00 87.38 202 VAL A CA 1
ATOM 1611 C C . VAL A 1 202 ? 0.859 14.053 11.590 1.00 87.38 202 VAL A C 1
ATOM 1613 O O . VAL A 1 202 ? -0.224 13.627 11.209 1.00 87.38 202 VAL A O 1
ATOM 1616 N N . ASN A 1 203 ? 1.958 13.293 11.513 1.00 88.38 203 ASN A N 1
ATOM 1617 C CA . ASN A 1 203 ? 1.981 11.935 10.953 1.00 88.38 203 ASN A CA 1
ATOM 1618 C C . ASN A 1 203 ? 1.872 10.857 12.048 1.00 88.38 203 ASN A C 1
ATOM 1620 O O . ASN A 1 203 ? 2.815 10.101 12.302 1.00 88.38 203 ASN A O 1
ATOM 1624 N N . LEU A 1 204 ? 0.735 10.845 12.748 1.00 88.88 204 LEU A N 1
ATOM 1625 C CA . LEU A 1 204 ? 0.532 10.060 13.974 1.00 88.88 204 LEU A CA 1
ATOM 1626 C C . LEU A 1 204 ? 0.578 8.554 13.763 1.00 88.88 204 LEU A C 1
ATOM 1628 O O . LEU A 1 204 ? 1.144 7.844 14.586 1.00 88.88 204 LEU A O 1
ATOM 1632 N N . PHE A 1 205 ? -0.040 8.068 12.689 1.00 91.06 205 PHE A N 1
ATOM 1633 C CA . PHE A 1 205 ? -0.174 6.634 12.455 1.00 91.06 205 PHE A CA 1
ATOM 1634 C C . PHE A 1 205 ? 0.943 6.108 11.573 1.00 91.06 205 PHE A C 1
ATOM 1636 O O . PHE A 1 205 ? 1.507 5.059 11.891 1.00 91.06 205 PHE A O 1
ATOM 1643 N N . HIS A 1 206 ? 1.281 6.835 10.505 1.00 92.62 206 HIS A N 1
ATOM 1644 C CA . HIS A 1 206 ? 2.243 6.400 9.500 1.00 92.62 206 HIS A CA 1
ATOM 1645 C C . HIS A 1 206 ? 2.020 4.924 9.132 1.00 92.62 206 HIS A C 1
ATOM 1647 O O . HIS A 1 206 ? 2.778 4.031 9.530 1.00 92.62 206 HIS A O 1
ATOM 1653 N N . ILE A 1 207 ? 0.903 4.661 8.457 1.00 95.12 207 ILE A N 1
ATOM 1654 C CA . ILE A 1 207 ? 0.610 3.339 7.912 1.00 95.12 207 ILE A CA 1
ATOM 1655 C C . ILE A 1 207 ? 1.637 3.049 6.826 1.00 95.12 207 ILE A C 1
ATOM 1657 O O . ILE A 1 207 ? 1.865 3.883 5.959 1.00 95.12 207 ILE A O 1
ATOM 1661 N N . ASN A 1 208 ? 2.263 1.883 6.884 1.00 93.12 208 ASN A N 1
ATOM 1662 C CA . ASN A 1 208 ? 3.295 1.471 5.930 1.00 93.12 208 ASN A CA 1
ATOM 1663 C C . ASN A 1 208 ? 3.029 0.079 5.342 1.00 93.12 208 ASN A C 1
ATOM 1665 O O . ASN A 1 208 ? 3.911 -0.523 4.737 1.00 93.12 208 ASN A O 1
ATOM 1669 N N . THR A 1 209 ? 1.829 -0.452 5.560 1.00 94.75 209 THR A N 1
ATOM 1670 C CA . THR A 1 209 ? 1.376 -1.733 5.020 1.00 94.75 209 THR A CA 1
ATOM 1671 C C . THR A 1 209 ? -0.122 -1.658 4.801 1.00 94.75 209 THR A C 1
ATOM 1673 O O . THR A 1 209 ? -0.847 -1.179 5.677 1.00 94.75 209 THR A O 1
ATOM 1676 N N . ALA A 1 210 ? -0.576 -2.148 3.653 1.00 96.81 210 ALA A N 1
ATOM 1677 C CA . ALA A 1 210 ? -1.985 -2.326 3.333 1.00 96.81 210 ALA A CA 1
ATOM 1678 C C . ALA A 1 210 ? -2.143 -3.445 2.302 1.00 96.81 210 ALA A C 1
ATOM 1680 O O . ALA A 1 210 ? -2.088 -3.209 1.102 1.00 96.81 210 ALA A O 1
ATOM 1681 N N . THR A 1 211 ? -2.337 -4.677 2.754 1.00 96.19 211 THR A N 1
ATOM 1682 C CA . THR A 1 211 ? -2.360 -5.830 1.847 1.00 96.19 211 THR A CA 1
ATOM 1683 C C . THR A 1 211 ? -3.564 -6.726 2.126 1.00 96.19 211 THR A C 1
ATOM 1685 O O . THR A 1 211 ? -3.938 -6.885 3.294 1.00 96.19 211 THR A O 1
ATOM 1688 N N . PRO A 1 212 ? -4.205 -7.309 1.096 1.00 97.31 212 PRO A N 1
ATOM 1689 C CA . PRO A 1 212 ? -5.149 -8.394 1.309 1.00 97.31 212 PRO A CA 1
ATOM 1690 C C . PRO A 1 212 ? -4.455 -9.555 2.027 1.00 97.31 212 PRO A C 1
ATOM 1692 O O . PRO A 1 212 ? -3.299 -9.866 1.743 1.00 97.31 212 PRO A O 1
ATOM 1695 N N . LEU A 1 213 ? -5.160 -10.235 2.928 1.00 97.12 213 LEU A N 1
ATOM 1696 C CA . LEU A 1 213 ? -4.591 -11.368 3.667 1.00 97.12 213 LEU A CA 1
ATOM 1697 C C . LEU A 1 213 ? -4.169 -12.528 2.759 1.00 97.12 213 LEU A C 1
ATOM 1699 O O . LEU A 1 213 ? -3.256 -13.283 3.097 1.00 97.12 213 LEU A O 1
ATOM 1703 N N . GLY A 1 214 ? -4.847 -12.691 1.623 1.00 96.44 214 GLY A N 1
ATOM 1704 C CA . GLY A 1 214 ? -4.655 -13.828 0.739 1.00 96.44 214 GLY A CA 1
ATOM 1705 C C . GLY A 1 214 ? -5.097 -15.150 1.374 1.00 96.44 214 GLY A C 1
ATOM 1706 O O . GLY A 1 214 ? -5.692 -15.204 2.454 1.00 96.44 214 GLY A O 1
ATOM 1707 N N . LYS A 1 215 ? -4.837 -16.252 0.665 1.00 96.62 215 LYS A N 1
ATOM 1708 C CA . LYS A 1 215 ? -5.188 -17.600 1.138 1.00 96.62 215 LYS A CA 1
ATOM 1709 C C . LYS A 1 215 ? -4.466 -17.899 2.447 1.00 96.62 215 LYS A C 1
ATOM 1711 O O . LYS A 1 215 ? -3.251 -17.730 2.532 1.00 96.62 215 LYS A O 1
ATOM 1716 N N . ASN A 1 216 ? -5.201 -18.366 3.451 1.00 96.62 216 ASN A N 1
ATOM 1717 C CA . ASN A 1 216 ? -4.638 -18.630 4.764 1.00 96.62 216 ASN A CA 1
ATOM 1718 C C . ASN A 1 216 ? -5.434 -19.693 5.535 1.00 96.62 216 ASN A C 1
ATOM 1720 O O . ASN A 1 216 ? -6.651 -19.806 5.416 1.00 96.62 216 ASN A O 1
ATOM 1724 N N . LYS A 1 217 ? -4.722 -20.419 6.401 1.00 95.94 217 LYS A N 1
ATOM 1725 C CA . LYS A 1 217 ? -5.256 -21.557 7.162 1.00 95.94 217 LYS A CA 1
ATOM 1726 C C . LYS A 1 217 ? -6.379 -21.202 8.145 1.00 95.94 217 LYS A C 1
ATOM 1728 O O . LYS A 1 217 ? -7.152 -22.081 8.515 1.00 95.94 217 LYS A O 1
ATOM 1733 N N . TRP A 1 218 ? -6.432 -19.959 8.631 1.00 96.06 218 TRP A N 1
ATOM 1734 C CA . TRP A 1 218 ? -7.414 -19.546 9.639 1.00 96.06 218 TRP A CA 1
ATOM 1735 C C . TRP A 1 218 ? -8.798 -19.418 9.009 1.00 96.06 218 TRP A C 1
ATOM 1737 O O . TRP A 1 218 ? -9.766 -19.954 9.547 1.00 96.06 218 TRP A O 1
ATOM 1747 N N . TYR A 1 219 ? -8.871 -18.804 7.826 1.00 95.94 219 TYR A N 1
ATOM 1748 C CA . TYR A 1 219 ? -10.102 -18.766 7.046 1.00 95.94 219 TYR A CA 1
ATOM 1749 C C . TYR A 1 219 ? -10.536 -20.155 6.580 1.00 95.94 219 TYR A C 1
ATOM 1751 O O . TYR A 1 219 ? -11.708 -20.498 6.722 1.00 95.94 219 TYR A O 1
ATOM 1759 N N . ASP A 1 220 ? -9.592 -20.987 6.124 1.00 96.38 220 ASP A N 1
ATOM 1760 C CA . ASP A 1 220 ? -9.872 -22.380 5.739 1.00 96.38 220 ASP A CA 1
ATOM 1761 C C . ASP A 1 220 ? -10.443 -23.202 6.914 1.00 96.38 220 ASP A C 1
ATOM 1763 O O . ASP A 1 220 ? -11.187 -24.159 6.712 1.00 96.38 220 ASP A O 1
ATOM 1767 N N . SER A 1 221 ? -10.134 -22.799 8.153 1.00 97.06 221 SER A N 1
ATOM 1768 C CA . SER A 1 221 ? -10.665 -23.390 9.391 1.00 97.06 221 SER A CA 1
ATOM 1769 C C . SER A 1 221 ? -11.971 -22.736 9.876 1.00 97.06 221 SER A C 1
ATOM 1771 O O . SER A 1 221 ? -12.466 -23.080 10.948 1.00 97.06 221 SER A O 1
ATOM 1773 N N . GLY A 1 222 ? -12.535 -21.794 9.114 1.00 95.31 222 GLY A N 1
ATOM 1774 C CA . GLY A 1 222 ? -13.829 -21.154 9.371 1.00 95.31 222 GLY A CA 1
ATOM 1775 C C . GLY A 1 222 ? -13.782 -19.786 10.064 1.00 95.31 222 GLY A C 1
ATOM 1776 O O . GLY A 1 222 ? -14.841 -19.191 10.280 1.00 95.31 222 GLY A O 1
ATOM 1777 N N . ASP A 1 223 ? -12.604 -19.244 10.397 1.00 96.62 223 ASP A N 1
ATOM 1778 C CA . ASP A 1 223 ? -12.502 -17.911 11.005 1.00 96.62 223 ASP A CA 1
ATOM 1779 C C . ASP A 1 223 ? -12.621 -16.803 9.948 1.00 96.62 223 ASP A C 1
ATOM 1781 O O . ASP A 1 223 ? -11.656 -16.403 9.292 1.00 96.62 223 ASP A O 1
ATOM 1785 N N . LYS A 1 224 ? -13.837 -16.268 9.808 1.00 94.56 224 LYS A N 1
ATOM 1786 C CA . LYS A 1 224 ? -14.182 -15.238 8.816 1.00 94.56 224 LYS A CA 1
ATOM 1787 C C . LYS A 1 224 ? -13.426 -13.919 8.984 1.00 94.56 224 LYS A C 1
ATOM 1789 O O . LYS A 1 224 ? -13.352 -13.150 8.028 1.00 94.56 224 LYS A O 1
ATOM 1794 N N . ARG A 1 225 ? -12.836 -13.644 10.155 1.00 96.56 225 ARG A N 1
ATOM 1795 C CA . ARG A 1 225 ? -12.018 -12.434 10.355 1.00 96.56 225 ARG A CA 1
ATOM 1796 C C . ARG A 1 225 ? -10.816 -12.425 9.417 1.00 96.56 225 ARG A C 1
ATOM 1798 O O . ARG A 1 225 ? -10.395 -11.360 8.981 1.00 96.56 225 ARG A O 1
ATOM 1805 N N . PHE A 1 226 ? -10.318 -13.606 9.061 1.00 97.56 226 PHE A N 1
ATOM 1806 C CA . PHE A 1 226 ? -9.173 -13.788 8.181 1.00 97.56 226 PHE A CA 1
ATOM 1807 C C . PHE A 1 226 ? -9.566 -14.021 6.717 1.00 97.56 226 PHE A C 1
ATOM 1809 O O . PHE A 1 226 ? -8.792 -14.625 5.981 1.00 97.56 226 PHE A O 1
ATOM 1816 N N . ALA A 1 227 ? -10.749 -13.574 6.272 1.00 97.88 227 ALA A N 1
ATOM 1817 C CA . ALA A 1 227 ? -11.143 -13.705 4.867 1.00 97.88 227 ALA A CA 1
ATOM 1818 C C . ALA A 1 227 ? -10.033 -13.194 3.917 1.00 97.88 227 ALA A C 1
ATOM 1820 O O . ALA A 1 227 ? -9.460 -12.137 4.188 1.00 97.88 227 ALA A O 1
ATOM 1821 N N . PRO A 1 228 ? -9.689 -13.921 2.834 1.00 97.69 228 PRO A N 1
ATOM 1822 C CA . PRO A 1 228 ? -8.541 -13.596 1.981 1.00 97.69 228 PRO A CA 1
ATOM 1823 C C . PRO A 1 228 ? -8.531 -12.190 1.376 1.00 97.69 228 PRO A C 1
ATOM 1825 O O . PRO A 1 228 ? -7.466 -11.676 1.034 1.00 97.69 228 PRO A O 1
ATOM 1828 N N . ASP A 1 229 ? -9.701 -11.587 1.207 1.00 97.25 229 ASP A N 1
ATOM 1829 C CA . ASP A 1 229 ? -9.885 -10.248 0.661 1.00 97.25 229 ASP A CA 1
ATOM 1830 C C . ASP A 1 229 ? -9.943 -9.152 1.737 1.00 97.25 229 ASP A C 1
ATOM 1832 O O . ASP A 1 229 ? -9.854 -7.972 1.395 1.00 97.25 229 ASP A O 1
ATOM 1836 N N . ASN A 1 230 ? -10.030 -9.509 3.023 1.00 98.50 230 ASN A N 1
ATOM 1837 C CA . ASN A 1 230 ? -9.854 -8.553 4.113 1.00 98.50 230 ASN A CA 1
ATOM 1838 C C . ASN A 1 230 ? -8.442 -7.968 4.081 1.00 98.50 230 ASN A C 1
ATOM 1840 O O . ASN A 1 230 ? -7.481 -8.628 3.682 1.00 98.50 230 ASN A O 1
ATOM 1844 N N . ILE A 1 231 ? -8.317 -6.723 4.533 1.00 98.44 231 ILE A N 1
ATOM 1845 C CA . ILE A 1 231 ? -7.085 -5.947 4.390 1.00 98.44 231 ILE A CA 1
ATOM 1846 C C . ILE A 1 231 ? -6.396 -5.838 5.744 1.00 98.44 231 ILE A C 1
ATOM 1848 O O . ILE A 1 231 ? -6.971 -5.328 6.706 1.00 98.44 231 ILE A O 1
ATOM 1852 N N . LEU A 1 232 ? -5.148 -6.297 5.810 1.00 98.19 232 LEU A N 1
ATOM 1853 C CA . LEU A 1 232 ? -4.249 -6.050 6.928 1.00 98.19 232 LEU A CA 1
ATOM 1854 C C . LEU A 1 232 ? -3.557 -4.706 6.722 1.00 98.19 232 LEU A C 1
ATOM 1856 O O . LEU A 1 232 ? -2.895 -4.498 5.704 1.00 98.19 232 LEU A O 1
ATOM 1860 N N . ILE A 1 233 ? -3.650 -3.833 7.723 1.00 97.62 233 ILE A N 1
ATOM 1861 C CA . ILE A 1 233 ? -2.830 -2.624 7.796 1.00 97.62 233 ILE A CA 1
ATOM 1862 C C . ILE A 1 233 ? -1.940 -2.637 9.035 1.00 97.62 233 ILE A C 1
ATOM 1864 O O . ILE A 1 233 ? -2.303 -3.196 10.076 1.00 97.62 233 ILE A O 1
ATOM 1868 N N . ASN A 1 234 ? -0.782 -1.986 8.930 1.00 95.50 234 ASN A N 1
ATOM 1869 C CA . ASN A 1 234 ? 0.139 -1.781 10.044 1.00 95.50 234 ASN A CA 1
ATOM 1870 C C . ASN A 1 234 ? 0.507 -0.304 10.187 1.00 95.50 234 ASN A C 1
ATOM 1872 O O . ASN A 1 234 ? 0.801 0.373 9.206 1.00 95.50 234 ASN A O 1
ATOM 1876 N N . SER A 1 235 ? 0.498 0.168 11.428 1.00 94.06 235 SER A N 1
ATOM 1877 C CA . SER A 1 235 ? 0.889 1.507 11.834 1.00 94.06 235 SER A CA 1
ATOM 1878 C C . SER A 1 235 ? 2.267 1.474 12.482 1.00 94.06 235 SER A C 1
ATOM 1880 O O . SER A 1 235 ? 2.424 0.955 13.593 1.00 94.06 235 SER A O 1
ATOM 1882 N N . ARG A 1 236 ? 3.244 2.108 11.823 1.00 90.88 236 ARG A N 1
ATOM 1883 C CA . ARG A 1 236 ? 4.610 2.248 12.342 1.00 90.88 236 ARG A CA 1
ATOM 1884 C C . ARG A 1 236 ? 4.640 3.034 13.651 1.00 90.88 236 ARG A C 1
ATOM 1886 O O . ARG A 1 236 ? 5.340 2.647 14.580 1.00 90.88 236 ARG A O 1
ATOM 1893 N N . ASN A 1 237 ? 3.898 4.139 13.708 1.00 89.38 237 ASN A N 1
ATOM 1894 C CA . ASN A 1 237 ? 3.960 5.085 14.824 1.00 89.38 237 ASN A CA 1
ATOM 1895 C C . ASN A 1 237 ? 2.888 4.813 15.891 1.00 89.38 237 ASN A C 1
ATOM 1897 O O . ASN A 1 237 ? 3.103 5.105 17.063 1.00 89.38 237 ASN A O 1
ATOM 1901 N N . GLY A 1 238 ? 1.757 4.214 15.508 1.00 87.62 238 GLY A N 1
ATOM 1902 C CA . GLY A 1 238 ? 0.676 3.838 16.421 1.00 87.62 238 GLY A CA 1
ATOM 1903 C C . GLY A 1 238 ? 0.871 2.483 17.102 1.00 87.62 238 GLY A C 1
ATOM 1904 O O . GLY A 1 238 ? 0.057 2.122 17.951 1.00 87.62 238 GLY A O 1
ATOM 1905 N N . ASN A 1 239 ? 1.927 1.738 16.739 1.00 88.75 239 ASN A N 1
ATOM 1906 C CA . ASN A 1 239 ? 2.234 0.411 17.276 1.00 88.75 239 ASN A CA 1
ATOM 1907 C C . ASN A 1 239 ? 1.025 -0.540 17.182 1.00 88.75 239 ASN A C 1
ATOM 1909 O O . ASN A 1 239 ? 0.630 -1.181 18.153 1.00 88.75 239 ASN A O 1
ATOM 1913 N N . LEU A 1 240 ? 0.378 -0.563 16.018 1.00 92.06 240 LEU A N 1
ATOM 1914 C CA . LEU A 1 240 ? -0.939 -1.166 15.829 1.00 92.06 240 LEU A CA 1
ATOM 1915 C C . LEU A 1 240 ? -0.990 -1.916 14.500 1.00 92.06 240 LEU A C 1
ATOM 1917 O O . LEU A 1 240 ? -0.575 -1.385 13.473 1.00 92.06 240 LEU A O 1
ATOM 1921 N N . ALA A 1 241 ? -1.561 -3.116 14.506 1.00 95.50 241 ALA A N 1
ATOM 1922 C CA . ALA A 1 241 ? -1.990 -3.812 13.300 1.00 95.50 241 ALA A CA 1
ATOM 1923 C C . ALA A 1 241 ? -3.474 -4.163 13.410 1.00 95.50 241 ALA A C 1
ATOM 1925 O O . ALA A 1 241 ? -3.931 -4.599 14.470 1.00 95.50 241 ALA A O 1
ATOM 1926 N N . VAL A 1 242 ? -4.227 -3.989 12.327 1.00 96.31 242 VAL A N 1
ATOM 1927 C CA . VAL A 1 242 ? -5.650 -4.346 12.278 1.00 96.31 242 VAL A CA 1
ATOM 1928 C C . VAL A 1 242 ? -5.990 -5.048 10.975 1.00 96.31 242 VAL A C 1
ATOM 1930 O O . VAL A 1 242 ? -5.393 -4.763 9.939 1.00 96.31 242 VAL A O 1
ATOM 1933 N N . ILE A 1 243 ? -6.972 -5.945 11.039 1.00 98.25 243 ILE A N 1
ATOM 1934 C CA . ILE A 1 243 ? -7.619 -6.508 9.855 1.00 98.25 243 ILE A CA 1
ATOM 1935 C C . ILE A 1 243 ? -8.965 -5.813 9.686 1.00 98.25 243 ILE A C 1
ATOM 1937 O O . ILE A 1 243 ? -9.780 -5.786 10.613 1.00 98.25 243 ILE A O 1
ATOM 1941 N N . ILE A 1 244 ? -9.180 -5.274 8.493 1.00 98.50 244 ILE A N 1
ATOM 1942 C CA . ILE A 1 244 ? -10.399 -4.592 8.078 1.00 98.50 244 ILE A CA 1
ATOM 1943 C C . ILE A 1 244 ? -11.217 -5.559 7.226 1.00 98.50 244 ILE A C 1
ATOM 1945 O O . ILE A 1 244 ? -10.716 -6.086 6.229 1.00 98.50 244 ILE A O 1
ATOM 1949 N N . CYS A 1 245 ? -12.476 -5.772 7.597 1.00 97.94 245 CYS A N 1
ATOM 1950 C CA . CYS A 1 245 ? -13.427 -6.489 6.764 1.00 97.94 245 CYS A CA 1
ATOM 1951 C C . CYS A 1 245 ? -13.703 -5.681 5.497 1.00 97.94 245 CYS A C 1
ATOM 1953 O O . CYS A 1 245 ? -14.180 -4.549 5.582 1.00 97.94 245 CYS A O 1
ATOM 1955 N N . ARG A 1 246 ? -13.406 -6.240 4.320 1.00 96.38 246 ARG A N 1
ATOM 1956 C CA . ARG A 1 246 ? -13.559 -5.501 3.057 1.00 96.38 246 ARG A CA 1
ATOM 1957 C C . ARG A 1 246 ? -15.026 -5.207 2.736 1.00 96.38 246 ARG A C 1
ATOM 1959 O O . ARG A 1 246 ? -15.325 -4.138 2.216 1.00 96.38 246 ARG A O 1
ATOM 1966 N N . GLU A 1 247 ? -15.926 -6.118 3.096 1.00 96.00 247 GLU A N 1
ATOM 1967 C CA . GLU A 1 247 ? -17.367 -5.984 2.862 1.00 96.00 247 GLU A CA 1
ATOM 1968 C C . GLU A 1 247 ? -18.006 -4.890 3.731 1.00 96.00 247 GLU A C 1
ATOM 1970 O O . GLU A 1 247 ? -18.783 -4.082 3.229 1.00 96.00 247 GLU A O 1
ATOM 1975 N N . THR A 1 248 ? -17.661 -4.827 5.022 1.00 96.88 248 THR A N 1
ATOM 1976 C CA . THR A 1 248 ? -18.332 -3.928 5.982 1.00 96.88 248 THR A CA 1
ATOM 1977 C C . THR A 1 248 ? -17.525 -2.680 6.341 1.00 96.88 248 THR A C 1
ATOM 1979 O O . THR A 1 248 ? -18.078 -1.713 6.862 1.00 96.88 248 THR A O 1
ATOM 1982 N N . GLY A 1 249 ? -16.211 -2.686 6.105 1.00 96.44 249 GLY A N 1
ATOM 1983 C CA . GLY A 1 249 ? -15.284 -1.651 6.570 1.00 96.44 249 GLY A CA 1
ATOM 1984 C C . GLY A 1 249 ? -14.976 -1.708 8.073 1.00 96.44 249 GLY A C 1
ATOM 1985 O O . GLY A 1 249 ? -14.309 -0.813 8.599 1.00 96.44 249 GLY A O 1
ATOM 1986 N N . GLU A 1 250 ? -15.443 -2.731 8.790 1.00 97.31 250 GLU A N 1
ATOM 1987 C CA . GLU A 1 250 ? -15.208 -2.874 10.228 1.00 97.31 250 GLU A CA 1
ATOM 1988 C C . GLU A 1 250 ? -13.838 -3.477 10.547 1.00 97.31 250 GLU A C 1
ATOM 1990 O O . GLU A 1 250 ? -13.314 -4.314 9.815 1.00 97.31 250 GLU A O 1
ATOM 1995 N N . ILE A 1 251 ? -13.269 -3.094 11.690 1.00 97.25 251 ILE A N 1
ATOM 1996 C CA . ILE A 1 251 ? -12.071 -3.742 12.230 1.00 97.25 251 ILE A CA 1
ATOM 1997 C C . ILE A 1 251 ? -12.498 -5.047 12.903 1.00 97.25 251 ILE A C 1
ATOM 1999 O O . ILE A 1 251 ? -13.172 -5.026 13.931 1.00 97.25 251 ILE A O 1
ATOM 2003 N N . VAL A 1 252 ? -12.083 -6.180 12.339 1.00 96.38 252 VAL A N 1
ATOM 2004 C CA . VAL A 1 252 ? -12.485 -7.522 12.799 1.00 96.38 252 VAL A CA 1
ATOM 2005 C C . VAL A 1 252 ? -11.409 -8.232 13.614 1.00 96.38 252 VAL A C 1
ATOM 2007 O O . VAL A 1 252 ? -11.690 -9.198 14.320 1.00 96.38 252 VAL A O 1
ATOM 2010 N N . TRP A 1 253 ? -10.171 -7.747 13.555 1.00 95.31 253 TRP A N 1
ATOM 2011 C CA . TRP A 1 253 ? -9.060 -8.239 14.363 1.00 95.31 253 TRP A CA 1
ATOM 2012 C C . TRP A 1 253 ? -8.061 -7.114 14.623 1.00 95.31 253 TRP A C 1
ATOM 2014 O O . TRP A 1 253 ? -7.911 -6.204 13.805 1.00 95.31 253 TRP A O 1
ATOM 2024 N N . ARG A 1 254 ? -7.370 -7.181 15.764 1.00 92.62 254 ARG A N 1
ATOM 2025 C CA . ARG A 1 254 ? -6.416 -6.164 16.205 1.00 92.62 254 ARG A CA 1
ATOM 2026 C C . ARG A 1 254 ? -5.262 -6.775 16.996 1.00 92.62 254 ARG A C 1
ATOM 2028 O O . ARG A 1 254 ? -5.478 -7.652 17.829 1.00 92.62 254 ARG A O 1
ATOM 2035 N N . LEU A 1 255 ? -4.071 -6.215 16.806 1.00 90.75 255 LEU A N 1
ATOM 2036 C CA . LEU A 1 255 ? -2.881 -6.421 17.626 1.00 90.75 255 LEU A CA 1
ATOM 2037 C C . LEU A 1 255 ? -2.271 -5.065 18.008 1.00 90.75 255 LEU A C 1
ATOM 2039 O O . LEU A 1 255 ? -2.000 -4.246 17.133 1.00 90.75 255 LEU A O 1
ATOM 2043 N N . GLY A 1 256 ? -2.043 -4.841 19.304 1.00 87.56 256 GLY A N 1
ATOM 2044 C CA . GLY A 1 256 ? -1.703 -3.524 19.855 1.00 87.56 256 GLY A CA 1
ATOM 2045 C C . GLY A 1 256 ? -2.953 -2.699 20.216 1.00 87.56 256 GLY A C 1
ATOM 2046 O O . GLY A 1 256 ? -4.068 -3.222 20.244 1.00 87.56 256 GLY A O 1
ATOM 2047 N N . SER A 1 257 ? -2.830 -1.413 20.547 1.00 80.44 257 SER A N 1
ATOM 2048 C CA . SER A 1 257 ? -1.595 -0.611 20.672 1.00 80.44 257 SER A CA 1
ATOM 2049 C C . SER A 1 257 ? -0.763 -0.931 21.923 1.00 80.44 257 SER A C 1
ATOM 2051 O O . SER A 1 257 ? 0.430 -0.628 21.987 1.00 80.44 257 SER A O 1
ATOM 2053 N N . ASN A 1 258 ? -1.381 -1.600 22.900 1.00 81.50 258 ASN A N 1
ATOM 2054 C CA . ASN A 1 258 ? -0.746 -2.047 24.134 1.00 81.50 258 ASN A CA 1
ATOM 2055 C C . ASN A 1 258 ? -0.244 -3.484 23.988 1.00 81.50 258 ASN A C 1
ATOM 2057 O O . ASN A 1 258 ? -1.027 -4.413 23.786 1.00 81.50 258 ASN A O 1
ATOM 2061 N N . PHE A 1 259 ? 1.063 -3.670 24.141 1.00 73.94 259 PHE A N 1
ATOM 2062 C CA . PHE A 1 259 ? 1.672 -4.991 24.240 1.00 73.94 259 PHE A CA 1
ATOM 2063 C C . PHE A 1 259 ? 2.058 -5.262 25.693 1.00 73.94 259 PHE A C 1
ATOM 2065 O O . PHE A 1 259 ? 2.518 -4.345 26.378 1.00 73.94 259 PHE A O 1
ATOM 2072 N N . PRO A 1 260 ? 1.926 -6.509 26.176 1.00 68.19 260 PRO A N 1
ATOM 2073 C CA . PRO A 1 260 ? 2.473 -6.879 27.473 1.00 68.19 260 PRO A CA 1
ATOM 2074 C C . PRO A 1 260 ? 3.976 -6.603 27.496 1.00 68.19 260 PRO A C 1
ATOM 2076 O O . PRO A 1 260 ? 4.658 -6.842 26.494 1.00 68.19 260 PRO A O 1
ATOM 2079 N N . SER A 1 261 ? 4.506 -6.180 28.644 1.00 68.31 261 SER A N 1
ATOM 2080 C CA . SER A 1 261 ? 5.950 -6.047 28.837 1.00 68.31 261 SER A CA 1
ATOM 2081 C C . SER A 1 261 ? 6.667 -7.325 28.402 1.00 68.31 261 SER A C 1
ATOM 2083 O O . SER A 1 261 ? 6.334 -8.429 28.842 1.00 68.31 261 SER A O 1
ATOM 2085 N N . VAL A 1 262 ? 7.660 -7.184 27.524 1.00 63.66 262 VAL A N 1
ATOM 2086 C CA . VAL A 1 262 ? 8.459 -8.323 27.072 1.00 63.66 262 VAL A CA 1
ATOM 2087 C C . VAL A 1 262 ? 9.355 -8.758 28.225 1.00 63.66 262 VAL A C 1
ATOM 2089 O O . VAL A 1 262 ? 10.300 -8.058 28.583 1.00 63.66 262 VAL A O 1
ATOM 2092 N N . ASN A 1 263 ? 9.092 -9.937 28.790 1.00 66.88 263 ASN A N 1
ATOM 2093 C CA . ASN A 1 263 ? 10.075 -10.582 29.648 1.00 66.88 263 ASN A CA 1
ATOM 2094 C C . ASN A 1 263 ? 11.173 -11.193 28.764 1.00 66.88 263 ASN A C 1
ATOM 2096 O O . ASN A 1 263 ? 10.953 -12.179 28.054 1.00 66.88 263 ASN A O 1
ATOM 2100 N N . TYR A 1 264 ? 12.355 -10.573 28.773 1.00 69.75 264 TYR A N 1
ATOM 2101 C CA . TYR A 1 264 ? 13.512 -11.056 28.019 1.00 69.75 264 TYR A CA 1
ATOM 2102 C C . TYR A 1 264 ? 14.135 -12.321 28.625 1.00 69.75 264 TYR A C 1
ATOM 2104 O O . TYR A 1 264 ? 14.879 -13.011 27.928 1.00 69.75 264 TYR A O 1
ATOM 2112 N N . GLN A 1 265 ? 13.789 -12.662 29.870 1.00 71.94 265 GLN A N 1
ATOM 2113 C CA . GLN A 1 265 ? 14.201 -13.884 30.553 1.00 71.94 265 GLN A CA 1
ATOM 2114 C C . GLN A 1 265 ? 13.121 -14.974 30.382 1.00 71.94 265 GLN A C 1
ATOM 2116 O O . GLN A 1 265 ? 11.957 -14.762 30.717 1.00 71.94 265 GLN A O 1
ATOM 2121 N N . GLY A 1 266 ? 13.483 -16.148 29.845 1.00 65.00 266 GLY A N 1
ATOM 2122 C CA . GLY A 1 266 ? 12.577 -17.305 29.715 1.00 65.00 266 GLY A CA 1
ATOM 2123 C C . GLY A 1 266 ? 12.673 -18.069 28.385 1.00 65.00 266 GLY A C 1
ATOM 2124 O O . GLY A 1 266 ? 13.364 -17.649 27.457 1.00 65.00 266 GLY A O 1
ATOM 2125 N N . LYS A 1 267 ? 11.975 -19.216 28.291 1.00 63.16 267 LYS A N 1
ATOM 2126 C CA . LYS A 1 267 ? 11.922 -20.053 27.075 1.00 63.16 267 LYS A CA 1
ATOM 2127 C C . LYS A 1 267 ? 11.182 -19.344 25.932 1.00 63.16 267 LYS A C 1
ATOM 2129 O O . LYS A 1 267 ? 10.116 -18.765 26.123 1.00 63.16 267 LYS A O 1
ATOM 2134 N N . ILE A 1 268 ? 11.742 -19.450 24.731 1.00 60.44 268 ILE A N 1
ATOM 2135 C CA . ILE A 1 268 ? 11.119 -19.058 23.459 1.00 60.44 268 ILE A CA 1
ATOM 2136 C C . ILE A 1 268 ? 10.236 -20.232 22.975 1.00 60.44 268 ILE A C 1
ATOM 2138 O O . ILE A 1 268 ? 10.656 -21.379 23.144 1.00 60.44 268 ILE A O 1
ATOM 2142 N N . PRO A 1 269 ? 9.047 -19.992 22.378 1.00 54.50 269 PRO A N 1
ATOM 2143 C CA . PRO A 1 269 ? 8.448 -18.693 22.063 1.00 54.50 269 PRO A CA 1
ATOM 2144 C C . PRO A 1 269 ? 7.707 -18.056 23.247 1.00 54.50 269 PRO A C 1
ATOM 2146 O O . PRO A 1 269 ? 6.964 -18.712 23.979 1.00 54.50 269 PRO A O 1
ATOM 2149 N N . ARG A 1 270 ? 7.901 -16.741 23.401 1.00 61.03 270 ARG A N 1
ATOM 2150 C CA . ARG A 1 270 ? 7.264 -15.918 24.442 1.00 61.03 270 ARG A CA 1
ATOM 2151 C C . ARG A 1 270 ? 5.742 -15.824 24.216 1.00 61.03 270 ARG A C 1
ATOM 2153 O O . ARG A 1 270 ? 5.306 -16.005 23.081 1.00 61.03 270 ARG A O 1
ATOM 2160 N N . PRO A 1 271 ? 4.929 -15.496 25.240 1.00 53.72 271 PRO A N 1
ATOM 2161 C CA . PRO A 1 271 ? 3.479 -15.319 25.088 1.00 53.72 271 PRO A CA 1
ATOM 2162 C C . PRO A 1 271 ? 3.101 -14.338 23.968 1.00 53.72 271 PRO A C 1
ATOM 2164 O O . PRO A 1 271 ? 2.242 -14.650 23.155 1.00 53.72 271 PRO A O 1
ATOM 2167 N N . ASN A 1 272 ? 3.832 -13.225 23.843 1.00 52.78 272 ASN A N 1
ATOM 2168 C CA . ASN A 1 272 ? 3.636 -12.225 22.782 1.00 52.78 272 ASN A CA 1
ATOM 2169 C C . ASN A 1 272 ? 4.129 -12.696 21.398 1.00 52.78 272 ASN A C 1
ATOM 2171 O O . ASN A 1 272 ? 3.844 -12.054 20.395 1.00 52.78 272 ASN A O 1
ATOM 2175 N N . ASN A 1 273 ? 4.882 -13.799 21.337 1.00 45.69 273 ASN A N 1
ATOM 2176 C CA . ASN A 1 273 ? 5.334 -14.422 20.090 1.00 45.69 273 ASN A CA 1
ATOM 2177 C C . ASN A 1 273 ? 4.344 -15.489 19.601 1.00 45.69 273 ASN A C 1
ATOM 2179 O O . ASN A 1 273 ? 4.627 -16.188 18.627 1.00 45.69 273 ASN A O 1
ATOM 2183 N N . ARG A 1 274 ? 3.213 -15.667 20.289 1.00 38.09 274 ARG A N 1
ATOM 2184 C CA . ARG A 1 274 ? 2.128 -16.509 19.805 1.00 38.09 274 ARG A CA 1
ATOM 2185 C C . ARG A 1 274 ? 1.193 -15.614 19.006 1.00 38.09 274 ARG A C 1
ATOM 2187 O O . ARG A 1 274 ? 0.506 -14.772 19.573 1.00 38.09 274 ARG A O 1
ATOM 2194 N N . CYS A 1 275 ? 1.194 -15.785 17.687 1.00 30.08 275 CYS A N 1
ATOM 2195 C CA . CYS A 1 275 ? 0.018 -15.412 16.911 1.00 30.08 275 CYS A CA 1
ATOM 2196 C C . CYS A 1 275 ? -1.151 -16.211 17.498 1.00 30.08 275 CYS A C 1
ATOM 2198 O O . CYS A 1 275 ? -1.022 -17.431 17.638 1.00 30.08 275 CYS A O 1
ATOM 2200 N N . ALA A 1 276 ? -2.199 -15.507 17.927 1.00 34.66 276 ALA A N 1
ATOM 2201 C CA . ALA A 1 276 ? -3.451 -16.130 18.338 1.00 34.66 276 ALA A CA 1
ATOM 2202 C C . ALA A 1 276 ? -4.019 -16.994 17.201 1.00 34.66 276 ALA A C 1
ATOM 2204 O O . ALA A 1 276 ? -3.824 -16.621 16.018 1.00 34.66 276 ALA A O 1
#

InterPro domains:
  IPR039535 Arylsulfotransferase-like [PF14269] (112-255)
  IPR053143 Arylsulfate Sulfotransferase [PTHR35340] (25-262)

pLDDT: mean 85.5, std 16.38, range [30.08, 98.5]

Secondary structure (DSSP, 8-state):
-HHHHHHHHHHHHTTGGG----------S-S---TTTS--SEEEEE-TTS-EEEEETT--EEEEESS--SS-EEE--SS--EEEEEEEE-S---TT--TTSSTTEEEEEEE-TTS-EEEEE--SSS---EEEEEEE-TTS-EEEEEEEEEPPTT-SS-EEEEEEEEE-TTS-EEEEEETGGGGGGS---HHHHHHHHH---S-SS-EEEEEE--S-HHHHTT-GGG-TTSEEEEETTTTEEEEEPTTT--EEEEEESS------SSPSSPGGG---

Radius of gyration: 26.7 Å; chains: 1; bounding box: 98×47×60 Å

Organism: NCBI:txid638

Sequence (276 aa):
MKYIIKIITLSLISISLSANAIPMAIKHGTTLYDPAKAWSGYILFAGRDAKTYLIDMMGNEINRWLYHAFPAWPIAGENSAKILVELATIDNHGVDYQPFTGMLNVSIGEVNWQGKVVWQYGSKIDPAHQHHEIQRLPDGNTLILRAKVKRIGGWEHDIIDNYVDIISPEGNSVWRWSVADNFDKLGFDSQQQKIMKDSKIVNLFHINTATPLGKNKWYDSGDKRFAPDNILINSRNGNLAVIICRETGEIVWRLGSNFPSVNYQGKIPRPNNRCA